Protein AF-A0A6D2G4F0-F1 (afdb_monomer_lite)

Organism: NCBI:txid59202

Radius of gyration: 20.1 Å; chains: 1; bounding box: 52×35×64 Å

pLDDT: mean 75.85, std 22.52, range [27.72, 96.62]

Structure (mmCIF, N/CA/C/O backbone):
data_AF-A0A6D2G4F0-F1
#
_entry.id   AF-A0A6D2G4F0-F1
#
loop_
_atom_site.group_PDB
_atom_site.id
_atom_site.type_symbol
_atom_site.label_atom_id
_atom_site.label_alt_id
_atom_site.label_comp_id
_atom_site.label_asym_id
_atom_site.label_entity_id
_atom_site.label_seq_id
_atom_site.pdbx_PDB_ins_code
_atom_site.Cartn_x
_atom_site.Cartn_y
_atom_site.Cartn_z
_atom_site.occupancy
_atom_site.B_iso_or_equiv
_atom_site.auth_seq_id
_atom_site.auth_comp_id
_atom_site.auth_asym_id
_atom_site.auth_atom_id
_atom_site.pdbx_PDB_model_num
ATOM 1 N N . MET A 1 1 ? -35.633 -7.332 43.930 1.00 34.56 1 MET A N 1
ATOM 2 C CA . MET A 1 1 ? -34.401 -6.744 44.503 1.00 34.56 1 MET A CA 1
ATOM 3 C C . MET A 1 1 ? -33.620 -7.872 45.172 1.00 34.56 1 MET A C 1
ATOM 5 O O . MET A 1 1 ? -34.256 -8.652 45.859 1.00 34.56 1 MET A O 1
ATOM 9 N N . ILE A 1 2 ? -32.294 -7.928 44.955 1.00 27.72 2 ILE A N 1
ATOM 10 C CA . ILE A 1 2 ? -31.296 -8.895 45.495 1.00 27.72 2 ILE A CA 1
ATOM 11 C C . ILE A 1 2 ? -31.357 -10.290 44.830 1.00 27.72 2 ILE A C 1
ATOM 13 O O . ILE A 1 2 ? -32.251 -11.075 45.101 1.00 27.72 2 ILE A O 1
ATOM 17 N N . ARG A 1 3 ? -30.611 -10.524 43.736 1.00 29.12 3 ARG A N 1
ATOM 18 C CA . ARG A 1 3 ? -29.171 -10.878 43.585 1.00 29.12 3 ARG A CA 1
ATOM 19 C C . ARG A 1 3 ? -28.847 -12.323 44.000 1.00 29.12 3 ARG A C 1
ATOM 21 O O . ARG A 1 3 ? -28.675 -12.608 45.178 1.00 29.12 3 ARG A O 1
ATOM 28 N N . TYR A 1 4 ? -28.688 -13.177 42.986 1.00 31.30 4 TYR A N 1
ATOM 29 C CA . TYR A 1 4 ? -28.077 -14.501 43.084 1.00 31.30 4 TYR A CA 1
ATOM 30 C C . TYR A 1 4 ? -26.571 -14.380 43.350 1.00 31.30 4 TYR A C 1
ATOM 32 O O . TYR A 1 4 ? -25.869 -13.604 42.696 1.00 31.30 4 TYR A O 1
ATOM 40 N N . ARG A 1 5 ? -26.114 -15.152 44.335 1.00 39.03 5 ARG A N 1
ATOM 41 C CA . ARG A 1 5 ? -24.718 -15.443 44.660 1.00 39.03 5 ARG A CA 1
ATOM 42 C C . ARG A 1 5 ? -24.374 -16.841 44.136 1.00 39.03 5 ARG A C 1
ATOM 44 O O . ARG A 1 5 ? -25.248 -17.699 44.089 1.00 39.03 5 ARG A O 1
ATOM 51 N N . ASP A 1 6 ? -23.086 -17.004 43.841 1.00 41.62 6 ASP A N 1
ATOM 52 C CA . ASP A 1 6 ? -22.333 -18.255 43.668 1.00 41.62 6 ASP A CA 1
ATOM 53 C C . ASP A 1 6 ? -22.567 -18.988 42.330 1.00 41.62 6 ASP A C 1
ATOM 55 O O . ASP A 1 6 ? -23.682 -19.296 41.946 1.00 41.62 6 ASP A O 1
ATOM 59 N N . GLY A 1 7 ? -21.572 -19.299 41.501 1.00 32.88 7 GLY A N 1
ATOM 60 C CA . GLY A 1 7 ? -20.131 -19.345 41.705 1.00 32.88 7 GLY A CA 1
ATOM 61 C C . GLY A 1 7 ? -19.597 -20.613 41.040 1.00 32.88 7 GLY A C 1
ATOM 62 O O . GLY A 1 7 ? -19.545 -21.654 41.679 1.00 32.88 7 GLY A O 1
ATOM 63 N N . ILE A 1 8 ? -19.179 -20.536 39.771 1.00 38.19 8 ILE A N 1
ATOM 64 C CA . ILE A 1 8 ? -18.278 -21.536 39.176 1.00 38.19 8 ILE A CA 1
ATOM 65 C C . ILE A 1 8 ? -17.060 -20.788 38.643 1.00 38.19 8 ILE A C 1
ATOM 67 O O . ILE A 1 8 ? -17.097 -20.094 37.629 1.00 38.19 8 ILE A O 1
ATOM 71 N N . SER A 1 9 ? -15.983 -20.895 39.417 1.00 31.20 9 SER A N 1
ATOM 72 C CA . SER A 1 9 ? -14.652 -20.397 39.106 1.00 31.20 9 SER A CA 1
ATOM 73 C C . SER A 1 9 ? -13.958 -21.416 38.204 1.00 31.20 9 SER A C 1
ATOM 75 O O . SER A 1 9 ? -13.527 -22.461 38.685 1.00 31.20 9 SER A O 1
ATOM 77 N N . LEU A 1 10 ? -13.821 -21.119 36.908 1.00 31.38 10 LEU A N 1
ATOM 78 C CA . LEU A 1 10 ? -12.821 -21.791 36.080 1.00 31.38 10 LEU A CA 1
ATOM 79 C C . LEU A 1 10 ? -11.510 -21.006 36.212 1.00 31.38 10 LEU A C 1
ATOM 81 O O . LEU A 1 10 ? -11.328 -19.947 35.612 1.00 31.38 10 LEU A O 1
ATOM 85 N N . ARG A 1 11 ? -10.607 -21.494 37.067 1.00 32.47 11 ARG A N 1
ATOM 86 C CA . ARG A 1 11 ? -9.237 -20.980 37.169 1.00 32.47 11 ARG A CA 1
ATOM 87 C C . ARG A 1 11 ? -8.409 -21.564 36.029 1.00 32.47 11 ARG A C 1
ATOM 89 O O . ARG A 1 11 ? -7.957 -22.699 36.128 1.00 32.47 11 ARG A O 1
ATOM 96 N N . ILE A 1 12 ? -8.138 -20.765 35.003 1.00 36.78 12 ILE A N 1
ATOM 97 C CA . ILE A 1 12 ? -6.961 -20.961 34.153 1.00 36.78 12 ILE A CA 1
ATOM 98 C C . ILE A 1 12 ? -5.959 -19.885 34.567 1.00 36.78 12 ILE A C 1
ATOM 100 O O . ILE A 1 12 ? -6.130 -18.705 34.273 1.00 36.78 12 ILE A O 1
ATOM 104 N N . ARG A 1 13 ? -4.945 -20.291 35.338 1.00 32.34 13 ARG A N 1
ATOM 105 C CA . ARG A 1 13 ? -3.737 -19.492 35.553 1.00 32.34 13 ARG A CA 1
ATOM 106 C C . ARG A 1 13 ? -2.770 -19.810 34.419 1.00 32.34 13 ARG A C 1
ATOM 108 O O . ARG A 1 13 ? -2.172 -20.878 34.432 1.00 32.34 13 ARG A O 1
ATOM 115 N N . LEU A 1 14 ? -2.590 -18.866 33.504 1.00 37.66 14 LEU A N 1
ATOM 116 C CA . LEU A 1 14 ? -1.370 -18.694 32.718 1.00 37.66 14 LEU A CA 1
ATOM 117 C C . LEU A 1 14 ? -1.036 -17.194 32.708 1.00 37.66 14 LEU A C 1
ATOM 119 O O . LEU A 1 14 ? -1.925 -16.359 32.861 1.00 37.66 14 LEU A O 1
ATOM 123 N N . GLY A 1 15 ? 0.262 -16.902 32.719 1.00 28.67 15 GLY A N 1
ATOM 124 C CA . GLY A 1 15 ? 0.870 -15.708 33.303 1.00 28.67 15 GLY A CA 1
ATOM 125 C C . GLY A 1 15 ? 0.752 -14.398 32.520 1.00 28.67 15 GLY A C 1
ATOM 126 O O . GLY A 1 15 ? 0.150 -14.329 31.457 1.00 28.67 15 GLY A O 1
ATOM 127 N N . CYS A 1 16 ? 1.346 -13.369 33.135 1.00 31.84 16 CYS A N 1
ATOM 128 C CA . CYS A 1 16 ? 1.479 -11.971 32.724 1.00 31.84 16 CYS A CA 1
ATOM 129 C C . CYS A 1 16 ? 1.328 -11.663 31.229 1.00 31.84 16 CYS A C 1
ATOM 131 O O . CYS A 1 16 ? 2.122 -12.101 30.403 1.00 31.84 16 CYS A O 1
ATOM 133 N N . GLY A 1 17 ? 0.394 -10.759 30.948 1.00 28.98 17 GLY A N 1
ATOM 134 C CA . GLY A 1 17 ? 0.264 -10.026 29.698 1.00 28.98 17 GLY A CA 1
ATOM 135 C C . GLY A 1 17 ? -1.106 -9.370 29.685 1.00 28.98 17 GLY A C 1
ATOM 136 O O . GLY A 1 17 ? -2.111 -10.052 29.499 1.00 28.98 17 GLY A O 1
ATOM 137 N N . GLU A 1 18 ? -1.177 -8.072 29.976 1.00 33.19 18 GLU A N 1
ATOM 138 C CA . GLU A 1 18 ? -2.426 -7.321 29.877 1.00 33.19 18 GLU A CA 1
ATOM 139 C C . GLU A 1 18 ? -2.958 -7.434 28.446 1.00 33.19 18 GLU A C 1
ATOM 141 O O . GLU A 1 18 ? -2.428 -6.830 27.515 1.00 33.19 18 GLU A O 1
ATOM 146 N N . ALA A 1 19 ? -4.009 -8.230 28.251 1.00 37.31 19 ALA A N 1
ATOM 147 C CA . ALA A 1 19 ? -4.753 -8.227 27.006 1.00 37.31 19 ALA A CA 1
ATOM 148 C C . ALA A 1 19 ? -5.396 -6.841 26.862 1.00 37.31 19 ALA A C 1
ATOM 150 O O . ALA A 1 19 ? -6.440 -6.569 27.466 1.00 37.31 19 ALA A O 1
ATOM 151 N N . LYS A 1 20 ? -4.763 -5.944 26.091 1.00 34.31 20 LYS A N 1
ATOM 152 C CA . LYS A 1 20 ? -5.376 -4.678 25.680 1.00 34.31 20 LYS A CA 1
ATOM 153 C C . LYS A 1 20 ? -6.654 -5.030 24.917 1.00 34.31 20 LYS A C 1
ATOM 155 O O . LYS A 1 20 ? -6.616 -5.454 23.766 1.00 34.31 20 LYS A O 1
ATOM 160 N N . ARG A 1 21 ? -7.806 -4.901 25.583 1.00 32.81 21 ARG A N 1
ATOM 161 C CA . ARG A 1 21 ? -9.111 -4.950 24.919 1.00 32.81 21 ARG A CA 1
ATOM 162 C C . ARG A 1 21 ? -9.136 -3.794 23.930 1.00 32.81 21 ARG A C 1
ATOM 164 O O . ARG A 1 21 ? -9.173 -2.640 24.352 1.00 32.81 21 ARG A O 1
ATOM 171 N N . TYR A 1 22 ? -9.124 -4.104 22.640 1.00 35.88 22 TYR A N 1
ATOM 172 C CA . TYR A 1 22 ? -9.441 -3.141 21.595 1.00 35.88 22 TYR A CA 1
ATOM 173 C C . TYR A 1 22 ? -10.853 -2.609 21.870 1.00 35.88 22 TYR A C 1
ATOM 175 O O . TYR A 1 22 ? -11.850 -3.310 21.694 1.00 35.88 22 TYR A O 1
ATOM 183 N N . ARG A 1 23 ? -10.940 -1.394 22.416 1.00 31.38 23 ARG A N 1
ATOM 184 C CA . ARG A 1 23 ? -12.207 -0.698 22.615 1.00 31.38 23 ARG A CA 1
ATOM 185 C C . ARG A 1 23 ? -12.549 -0.035 21.290 1.00 31.38 23 ARG A C 1
ATOM 187 O O . ARG A 1 23 ? -11.932 0.960 20.928 1.00 31.38 23 ARG A O 1
ATOM 194 N N . TYR A 1 24 ? -13.515 -0.607 20.581 1.00 41.94 24 TYR A N 1
ATOM 195 C CA . TYR A 1 24 ? -14.118 0.034 19.418 1.00 41.94 24 TYR A CA 1
ATOM 196 C C . TYR A 1 24 ? -14.653 1.426 19.808 1.00 41.94 24 TYR A C 1
ATOM 198 O O . TYR A 1 24 ? -15.260 1.556 20.882 1.00 41.94 24 TYR A O 1
ATOM 206 N N . PRO A 1 25 ? -14.455 2.466 18.978 1.00 42.38 25 PRO A N 1
ATOM 207 C CA . PRO A 1 25 ? -15.155 3.731 19.144 1.00 42.38 25 PRO A CA 1
ATOM 208 C C . PRO A 1 25 ? -16.669 3.493 19.094 1.00 42.38 25 PRO A C 1
ATOM 210 O O . PRO A 1 25 ? -17.180 2.856 18.176 1.00 42.38 25 PRO A O 1
ATOM 213 N N . LEU A 1 26 ? -17.380 3.999 20.100 1.00 38.62 26 LEU A N 1
ATOM 214 C CA . LEU A 1 26 ? -18.822 3.822 20.314 1.00 38.62 26 LEU A CA 1
ATOM 215 C C . LEU A 1 26 ? -19.700 4.688 19.388 1.00 38.62 26 LEU A C 1
ATOM 217 O O . LEU A 1 26 ? -20.819 5.012 19.771 1.00 38.62 26 LEU A O 1
ATOM 221 N N . ASP A 1 27 ? -19.231 5.065 18.194 1.00 42.91 27 ASP A N 1
ATOM 222 C CA . ASP A 1 27 ? -20.063 5.861 17.278 1.00 42.91 27 ASP A CA 1
ATOM 223 C C . ASP A 1 27 ? -19.728 5.666 15.777 1.00 42.91 27 ASP A C 1
ATOM 225 O O . ASP A 1 27 ? -19.055 6.496 15.160 1.00 42.91 27 ASP A O 1
ATOM 229 N N . PRO A 1 28 ? -20.162 4.547 15.164 1.00 45.44 28 PRO A N 1
ATOM 230 C CA . PRO A 1 28 ? -19.941 4.258 13.742 1.00 45.44 28 PRO A CA 1
ATOM 231 C C . PRO A 1 28 ? -20.916 4.975 12.786 1.00 45.44 28 PRO A C 1
ATOM 233 O O . PRO A 1 28 ? -20.738 4.888 11.575 1.00 45.44 28 PRO A O 1
ATOM 236 N N . ILE A 1 29 ? -21.946 5.671 13.288 1.00 46.41 29 ILE A N 1
ATOM 237 C CA . ILE A 1 29 ? -23.054 6.188 12.457 1.00 46.41 29 ILE A CA 1
ATOM 238 C C . ILE A 1 29 ? -22.767 7.579 11.865 1.00 46.41 29 ILE A C 1
ATOM 240 O O . ILE A 1 29 ? -23.242 7.882 10.774 1.00 46.41 29 ILE A O 1
ATOM 244 N N . ASN A 1 30 ? -21.958 8.413 12.527 1.00 39.91 30 ASN A N 1
ATOM 245 C CA . ASN A 1 30 ? -21.792 9.826 12.147 1.00 39.91 30 ASN A CA 1
ATOM 246 C C . ASN A 1 30 ? -20.496 10.154 11.375 1.00 39.91 30 ASN A C 1
ATOM 248 O O . ASN A 1 30 ? -20.245 11.319 11.089 1.00 39.91 30 ASN A O 1
ATOM 252 N N . ASN A 1 31 ? -19.676 9.153 11.026 1.00 45.25 31 ASN A N 1
ATOM 253 C CA . ASN A 1 31 ? -18.410 9.327 10.289 1.00 45.25 31 ASN A CA 1
ATOM 254 C C . ASN A 1 31 ? -18.360 8.478 9.007 1.00 45.25 31 ASN A C 1
ATOM 256 O O . ASN A 1 31 ? -17.319 7.914 8.662 1.00 45.25 31 ASN A O 1
ATOM 260 N N . ILE A 1 32 ? -19.498 8.346 8.325 1.00 45.09 32 ILE A N 1
ATOM 261 C CA . ILE A 1 32 ? -19.537 7.794 6.971 1.00 45.09 32 ILE A CA 1
ATOM 262 C C . ILE A 1 32 ? -19.011 8.895 6.050 1.00 45.09 32 ILE A C 1
ATOM 264 O O . ILE A 1 32 ? -19.684 9.904 5.854 1.00 45.09 32 ILE A O 1
ATOM 268 N N . ASP A 1 33 ? -17.788 8.727 5.548 1.00 42.59 33 ASP A N 1
ATOM 269 C CA . ASP A 1 33 ? -17.244 9.574 4.490 1.00 42.59 33 ASP A CA 1
ATOM 270 C C . ASP A 1 33 ? -18.154 9.445 3.254 1.00 42.59 33 ASP A C 1
ATOM 272 O O . ASP A 1 33 ? -18.273 8.341 2.712 1.00 42.59 33 ASP A O 1
ATOM 276 N N . PRO A 1 34 ? -18.837 10.520 2.818 1.00 43.72 34 PRO A N 1
ATOM 277 C CA . PRO A 1 34 ? -19.760 10.453 1.693 1.00 43.72 34 PRO A CA 1
ATOM 278 C C . PRO A 1 34 ? -19.066 10.187 0.345 1.00 43.72 34 PRO A C 1
ATOM 280 O O . PRO A 1 34 ? -19.773 9.984 -0.640 1.00 43.72 34 PRO A O 1
ATOM 283 N N . MET A 1 35 ? -17.725 10.176 0.277 1.00 53.44 35 MET A N 1
ATOM 284 C CA . MET A 1 35 ? -16.958 9.899 -0.946 1.00 53.44 35 MET A CA 1
ATOM 285 C C . MET A 1 35 ? -16.170 8.578 -0.920 1.00 53.44 35 MET A C 1
ATOM 287 O O . MET A 1 35 ? -15.574 8.237 -1.937 1.00 53.44 35 MET A O 1
ATOM 291 N N . GLY A 1 36 ? -16.215 7.818 0.182 1.00 63.47 36 GLY A N 1
ATOM 292 C CA . GLY A 1 36 ? -15.369 6.635 0.371 1.00 63.47 36 GLY A CA 1
ATOM 293 C C . GLY A 1 36 ? -13.907 6.998 0.660 1.00 63.47 36 GLY A C 1
ATOM 294 O O . GLY A 1 36 ? -13.429 8.072 0.309 1.00 63.47 36 GLY A O 1
ATOM 295 N N . LEU A 1 37 ? -13.197 6.104 1.346 1.00 86.75 37 LEU A N 1
ATOM 296 C CA . LEU A 1 37 ? -11.747 6.196 1.523 1.00 86.75 37 LEU A CA 1
ATOM 297 C C . LEU A 1 37 ? -11.047 5.515 0.346 1.00 86.75 37 LEU A C 1
ATOM 299 O O . LEU A 1 37 ? -11.677 4.807 -0.448 1.00 86.75 37 LEU A O 1
ATOM 303 N N . LYS A 1 38 ? -9.730 5.706 0.240 1.00 90.88 38 LYS A N 1
ATOM 304 C CA . LYS A 1 38 ? -8.916 5.051 -0.781 1.00 90.88 38 LYS A CA 1
ATOM 305 C C . LYS A 1 38 ? -7.858 4.115 -0.208 1.00 90.88 38 LYS A C 1
ATOM 307 O O . LYS A 1 38 ? -6.932 4.504 0.503 1.00 90.88 38 LYS A O 1
ATOM 312 N N . THR A 1 39 ? -7.895 2.882 -0.691 1.00 93.75 39 THR A N 1
ATOM 313 C CA . THR A 1 39 ? -6.811 1.915 -0.529 1.00 93.75 39 THR A CA 1
ATOM 314 C C . THR A 1 39 ? -6.158 1.684 -1.885 1.00 93.75 39 THR A C 1
ATOM 316 O O . THR A 1 39 ? -6.833 1.385 -2.874 1.00 93.75 39 THR A O 1
ATOM 319 N N . CYS A 1 40 ? -4.834 1.819 -1.946 1.00 95.12 40 CYS A N 1
ATOM 320 C CA . CYS A 1 40 ? -4.084 1.720 -3.193 1.00 95.12 40 CYS A CA 1
ATOM 321 C C . CYS A 1 40 ? -2.970 0.687 -3.105 1.00 95.12 40 CYS A C 1
ATOM 323 O O . CYS A 1 40 ? -2.289 0.572 -2.092 1.00 95.12 40 CYS A O 1
ATOM 325 N N . ILE A 1 41 ? -2.722 -0.010 -4.206 1.00 95.12 41 ILE A N 1
ATOM 326 C CA . ILE A 1 41 ? -1.543 -0.854 -4.366 1.00 95.12 41 ILE A CA 1
ATOM 327 C C . ILE A 1 41 ? -0.549 -0.115 -5.235 1.00 95.12 41 ILE A C 1
ATOM 329 O O . ILE A 1 41 ? -0.882 0.383 -6.315 1.00 95.12 41 ILE A O 1
ATOM 333 N N . LEU A 1 42 ? 0.675 -0.062 -4.737 1.00 94.69 42 LEU A N 1
ATOM 334 C CA . LEU A 1 42 ? 1.815 0.534 -5.395 1.00 94.69 42 LEU A CA 1
ATOM 335 C C . LEU A 1 42 ? 2.710 -0.606 -5.849 1.00 94.69 42 LEU A C 1
ATOM 337 O O . LEU A 1 42 ? 3.019 -1.494 -5.059 1.00 94.69 42 LEU A O 1
ATOM 341 N N . VAL A 1 43 ? 3.119 -0.594 -7.110 1.00 93.00 43 VAL A N 1
ATOM 342 C CA . VAL A 1 43 ? 4.097 -1.556 -7.621 1.00 93.00 43 VAL A CA 1
ATOM 343 C C . VAL A 1 43 ? 5.209 -0.828 -8.342 1.00 93.00 43 VAL A C 1
ATOM 345 O O . VAL A 1 43 ? 4.957 0.025 -9.197 1.00 93.00 43 VAL A O 1
ATOM 348 N N . THR A 1 44 ? 6.445 -1.170 -8.007 1.00 90.19 44 THR A N 1
ATOM 349 C CA . THR A 1 44 ? 7.607 -0.682 -8.745 1.00 90.19 44 THR A CA 1
ATOM 350 C C . THR A 1 44 ? 7.739 -1.463 -10.043 1.00 90.19 44 THR A C 1
ATOM 352 O O . THR A 1 44 ? 7.376 -2.636 -10.137 1.00 90.19 44 THR A O 1
ATOM 355 N N . LYS A 1 45 ? 8.250 -0.788 -11.064 1.00 87.50 45 LYS A N 1
ATOM 356 C CA . LYS A 1 45 ? 8.720 -1.366 -12.313 1.00 87.50 45 LYS A CA 1
ATOM 357 C C . LYS A 1 45 ? 10.201 -1.072 -12.420 1.00 87.50 45 LYS A C 1
ATOM 359 O O . LYS A 1 45 ? 10.578 0.061 -12.738 1.00 87.50 45 LYS A O 1
ATOM 364 N N . GLY A 1 46 ? 10.993 -2.098 -12.147 1.00 71.56 46 GLY A N 1
ATOM 365 C CA . GLY A 1 46 ? 12.441 -2.049 -12.174 1.00 71.56 46 GLY A CA 1
ATOM 366 C C . GLY A 1 46 ? 13.028 -1.729 -13.544 1.00 71.56 46 GLY A C 1
ATOM 367 O O . GLY A 1 46 ? 12.551 -2.211 -14.578 1.00 71.56 46 GLY A O 1
ATOM 368 N N . SER A 1 47 ? 14.142 -0.993 -13.527 1.00 52.00 47 SER A N 1
ATOM 369 C CA . SER A 1 47 ? 15.191 -1.115 -14.551 1.00 52.00 47 SER A CA 1
ATOM 370 C C . SER A 1 47 ? 16.144 -2.292 -14.261 1.00 52.00 47 SER A C 1
ATOM 372 O O . SER A 1 47 ? 16.803 -2.787 -15.172 1.00 52.00 47 SER A O 1
ATOM 374 N N . MET A 1 48 ? 16.177 -2.747 -12.996 1.00 48.31 48 MET A N 1
ATOM 375 C CA . MET A 1 48 ? 17.095 -3.754 -12.440 1.00 48.31 48 MET A CA 1
ATOM 376 C C . MET A 1 48 ? 16.492 -5.157 -12.271 1.00 48.31 48 MET A C 1
ATOM 378 O O . MET A 1 48 ? 17.226 -6.104 -11.983 1.00 48.31 48 MET A O 1
ATOM 382 N N . SER A 1 49 ? 15.181 -5.330 -12.472 1.00 52.88 49 SER A N 1
ATOM 383 C CA . SER A 1 49 ? 14.658 -6.663 -12.773 1.00 52.88 49 SER A CA 1
ATOM 384 C C . SER A 1 49 ? 15.354 -7.145 -14.048 1.00 52.88 49 SER A C 1
ATOM 386 O O . SER A 1 49 ? 15.573 -6.346 -14.957 1.00 52.88 49 SER A O 1
ATOM 388 N N . LEU A 1 50 ? 15.698 -8.433 -14.149 1.00 52.56 50 LEU A N 1
ATOM 389 C CA . LEU A 1 50 ? 16.380 -9.015 -15.323 1.00 52.56 50 LEU A CA 1
ATOM 390 C C . LEU A 1 50 ? 15.651 -8.750 -16.663 1.00 52.56 50 LEU A C 1
ATOM 392 O O . LEU A 1 50 ? 16.169 -9.087 -17.725 1.00 52.56 50 LEU A O 1
ATOM 396 N N . LEU A 1 51 ? 14.450 -8.166 -16.612 1.00 59.28 51 LEU A N 1
ATOM 397 C CA . LEU A 1 51 ? 13.620 -7.749 -17.726 1.00 59.28 51 LEU A CA 1
ATOM 398 C C . LEU A 1 51 ? 13.099 -6.312 -17.484 1.00 59.28 51 LEU A C 1
ATOM 400 O O . LEU A 1 51 ? 12.307 -6.103 -16.559 1.00 59.28 51 LEU A O 1
ATOM 404 N N . PRO A 1 52 ? 13.483 -5.325 -18.318 1.00 64.06 52 PRO A N 1
ATOM 405 C CA . PRO A 1 52 ? 12.935 -3.972 -18.258 1.00 64.06 52 PRO A CA 1
ATOM 406 C C . PRO A 1 52 ? 11.400 -3.968 -18.289 1.00 64.06 52 PRO A C 1
ATOM 408 O O . PRO A 1 52 ? 10.785 -4.623 -19.132 1.00 64.06 52 PRO A O 1
ATOM 411 N N . GLY A 1 53 ? 10.775 -3.215 -17.379 1.00 67.69 53 GLY A N 1
ATOM 412 C CA . GLY A 1 53 ? 9.313 -3.089 -17.297 1.00 67.69 53 GLY A CA 1
ATOM 413 C C . GLY A 1 53 ? 8.610 -4.185 -16.487 1.00 67.69 53 GLY A C 1
ATOM 414 O O . GLY A 1 53 ? 7.380 -4.166 -16.380 1.00 67.69 53 GLY A O 1
ATOM 415 N N . PHE A 1 54 ? 9.360 -5.115 -15.890 1.00 79.94 54 PHE A N 1
ATOM 416 C CA . PHE A 1 54 ? 8.815 -6.099 -14.961 1.00 79.94 54 PHE A CA 1
ATOM 417 C C . PHE A 1 54 ? 8.476 -5.459 -13.610 1.00 79.94 54 PHE A C 1
ATOM 419 O O . PHE A 1 54 ? 9.220 -4.620 -13.104 1.00 79.94 54 PHE A O 1
ATOM 426 N N . ARG A 1 55 ? 7.344 -5.863 -13.023 1.00 83.06 55 ARG A N 1
ATOM 427 C CA . ARG A 1 55 ? 6.927 -5.405 -11.692 1.00 83.06 55 ARG A CA 1
ATOM 428 C C . ARG A 1 55 ? 7.553 -6.285 -10.622 1.00 83.06 55 ARG A C 1
ATOM 430 O O . ARG A 1 55 ? 7.229 -7.471 -10.556 1.00 83.06 55 ARG A O 1
ATOM 437 N N . ASP A 1 56 ? 8.430 -5.712 -9.813 1.00 85.50 56 ASP A N 1
ATOM 438 C CA . ASP A 1 56 ? 9.339 -6.435 -8.919 1.00 85.50 56 ASP A CA 1
ATOM 439 C C . ASP A 1 56 ? 9.096 -6.185 -7.427 1.00 85.50 56 ASP A C 1
ATOM 441 O O . ASP A 1 56 ? 9.498 -7.015 -6.614 1.00 85.50 56 ASP A O 1
ATOM 445 N N . HIS A 1 57 ? 8.357 -5.136 -7.066 1.00 92.06 57 HIS A N 1
ATOM 446 C CA . HIS A 1 57 ? 7.960 -4.873 -5.685 1.00 92.06 57 HIS A CA 1
ATOM 447 C C . HIS A 1 57 ? 6.493 -4.465 -5.567 1.00 92.06 57 HIS A C 1
ATOM 449 O O . HIS A 1 57 ? 5.896 -3.980 -6.532 1.00 92.06 57 HIS A O 1
ATOM 455 N N . ALA A 1 58 ? 5.909 -4.676 -4.386 1.00 93.44 58 ALA A N 1
ATOM 456 C CA . ALA A 1 58 ? 4.538 -4.294 -4.074 1.00 93.44 58 ALA A CA 1
ATOM 457 C C . ALA A 1 58 ? 4.418 -3.727 -2.657 1.00 93.44 58 ALA A C 1
ATOM 459 O O . ALA A 1 58 ? 4.924 -4.314 -1.701 1.00 93.44 58 ALA A O 1
ATOM 460 N N . SER A 1 59 ? 3.655 -2.646 -2.535 1.00 95.38 59 SER A N 1
ATOM 461 C CA . SER A 1 59 ? 3.332 -1.978 -1.274 1.00 95.38 59 SER A CA 1
ATOM 462 C C . SER A 1 59 ? 1.846 -1.629 -1.237 1.00 95.38 59 SER A C 1
ATOM 464 O O . SER A 1 59 ? 1.175 -1.557 -2.272 1.00 95.38 59 SER A O 1
ATOM 466 N N . LEU A 1 60 ? 1.328 -1.404 -0.035 1.00 96.62 60 LEU A N 1
ATOM 467 C CA . LEU A 1 60 ? -0.071 -1.089 0.217 1.00 96.62 60 LEU A CA 1
ATOM 468 C C . LEU A 1 60 ? -0.184 0.283 0.871 1.00 96.62 60 LEU A C 1
ATOM 470 O O . LEU A 1 60 ? 0.391 0.513 1.926 1.00 96.62 60 LEU A O 1
ATOM 474 N N . PHE A 1 61 ? -0.963 1.172 0.275 1.00 96.44 61 PHE A N 1
ATOM 475 C CA . PHE A 1 61 ? -1.402 2.407 0.904 1.00 96.44 61 PHE A CA 1
ATOM 476 C C . PHE A 1 61 ? -2.810 2.238 1.454 1.00 96.44 61 PHE A C 1
ATOM 478 O O . PHE A 1 61 ? -3.702 1.776 0.741 1.00 96.44 61 PHE A O 1
ATOM 485 N N . ILE A 1 62 ? -2.998 2.662 2.697 1.00 95.12 62 ILE A N 1
ATOM 486 C CA . ILE A 1 62 ? -4.290 2.726 3.375 1.00 95.12 62 ILE A CA 1
ATOM 487 C C . ILE A 1 62 ? -4.471 4.181 3.803 1.00 95.12 62 ILE A C 1
ATOM 489 O O . ILE A 1 62 ? -3.597 4.727 4.481 1.00 95.12 62 ILE A O 1
ATOM 493 N N . GLU A 1 63 ? -5.566 4.823 3.399 1.00 92.81 63 GLU A N 1
ATOM 494 C CA . GLU A 1 63 ? -5.806 6.237 3.709 1.00 92.81 63 GLU A CA 1
ATOM 495 C C . GLU A 1 63 ? -6.030 6.479 5.203 1.00 92.81 63 GLU A C 1
ATOM 497 O O . GLU A 1 63 ? -5.627 7.516 5.730 1.00 92.81 63 GLU A O 1
ATOM 502 N N . ARG A 1 64 ? -6.631 5.505 5.888 1.00 90.88 64 ARG A N 1
ATOM 503 C CA . ARG A 1 64 ? -7.046 5.603 7.281 1.00 90.88 64 ARG A CA 1
ATOM 504 C C . ARG A 1 64 ? -6.623 4.382 8.100 1.00 90.88 64 ARG A C 1
ATOM 506 O O . ARG A 1 64 ? -7.414 3.487 8.398 1.00 90.88 64 ARG A O 1
ATOM 513 N N . ALA A 1 65 ? -5.379 4.392 8.559 1.00 86.94 65 ALA A N 1
ATOM 514 C CA . ALA A 1 65 ? -4.898 3.540 9.638 1.00 86.94 65 ALA A CA 1
ATOM 515 C C . ALA A 1 65 ? -5.211 4.149 11.010 1.00 86.94 65 ALA A C 1
ATOM 517 O O . ALA A 1 65 ? -5.147 5.362 11.201 1.00 86.94 65 ALA A O 1
ATOM 518 N N . TYR A 1 66 ? -5.549 3.298 11.979 1.00 82.50 66 TYR A N 1
ATOM 519 C CA . TYR A 1 66 ? -5.735 3.707 13.371 1.00 82.50 66 TYR A CA 1
ATOM 520 C C . TYR A 1 66 ? -4.387 3.704 14.092 1.00 82.50 66 TYR A C 1
ATOM 522 O O . TYR A 1 66 ? -3.795 2.641 14.279 1.00 82.50 66 TYR A O 1
ATOM 530 N N . ILE A 1 67 ? -3.926 4.866 14.539 1.00 79.12 67 ILE A N 1
ATOM 531 C CA . ILE A 1 67 ? -2.695 4.980 15.325 1.00 79.12 67 ILE A CA 1
ATOM 532 C C . ILE A 1 67 ? -3.015 5.118 16.819 1.00 79.12 67 ILE A C 1
ATOM 534 O O . ILE A 1 67 ? -4.159 5.352 17.226 1.00 79.12 67 ILE A O 1
ATOM 538 N N . GLU A 1 68 ? -2.006 4.924 17.670 1.00 71.12 68 GLU A N 1
ATOM 539 C CA . GLU A 1 68 ? -2.174 5.111 19.112 1.00 71.12 68 GLU A CA 1
ATOM 540 C C . GLU A 1 68 ? -2.694 6.533 19.422 1.00 71.12 68 GLU A C 1
ATOM 542 O O . GLU A 1 68 ? -2.427 7.482 18.692 1.00 71.12 68 GLU A O 1
ATOM 547 N N . ASN A 1 69 ? -3.465 6.680 20.507 1.00 72.62 69 ASN A N 1
ATOM 548 C CA . ASN A 1 69 ? -4.137 7.923 20.941 1.00 72.62 69 ASN A CA 1
ATOM 549 C C . ASN A 1 69 ? -5.432 8.314 20.205 1.00 72.62 69 ASN A C 1
ATOM 551 O O . ASN A 1 69 ? -5.928 9.425 20.385 1.00 72.62 69 ASN A O 1
ATOM 555 N N . GLY A 1 70 ? -6.041 7.399 19.447 1.00 70.81 70 GLY A N 1
ATOM 556 C CA . GLY A 1 70 ? -7.365 7.634 18.855 1.00 70.81 70 GLY A CA 1
ATOM 557 C C . GLY A 1 70 ? -7.342 8.506 17.599 1.00 70.81 70 GLY A C 1
ATOM 558 O O . GLY A 1 70 ? -8.390 9.000 17.182 1.00 70.81 70 GLY A O 1
ATOM 559 N N . GLN A 1 71 ? -6.161 8.701 17.013 1.00 81.19 71 GLN A N 1
ATOM 560 C CA . GLN A 1 71 ? -5.969 9.433 15.767 1.00 81.19 71 GLN A CA 1
ATOM 561 C C . GLN A 1 71 ? -5.962 8.473 14.571 1.00 81.19 71 GLN A C 1
ATOM 563 O O . GLN A 1 71 ? -5.755 7.266 14.715 1.00 81.19 71 GLN A O 1
ATOM 568 N N . TYR A 1 72 ? -6.214 9.027 13.387 1.00 86.62 72 TYR A N 1
ATOM 569 C CA . TYR A 1 72 ? -6.158 8.294 12.130 1.00 86.62 72 TYR A CA 1
ATOM 570 C C . TYR A 1 72 ? -5.198 8.968 11.172 1.00 86.62 72 TYR A C 1
ATOM 572 O O . TYR A 1 72 ? -5.196 10.194 11.071 1.00 86.62 72 TYR A O 1
ATOM 580 N N . GLU A 1 73 ? -4.440 8.159 10.444 1.00 89.69 73 GLU A N 1
ATOM 581 C CA . GLU A 1 73 ? -3.459 8.638 9.480 1.00 89.69 73 GLU A CA 1
ATOM 582 C C . GLU A 1 73 ? -3.335 7.707 8.288 1.00 89.69 73 GLU A C 1
ATOM 584 O O . GLU A 1 73 ? -3.645 6.521 8.379 1.00 89.69 73 GLU A O 1
ATOM 589 N N . SER A 1 74 ? -2.815 8.230 7.184 1.00 92.25 74 SER A N 1
ATOM 590 C CA . SER A 1 74 ? -2.421 7.393 6.063 1.00 92.25 74 SER A CA 1
ATOM 591 C C . SER A 1 74 ? -1.157 6.609 6.386 1.00 92.25 74 SER A C 1
ATOM 593 O O . SER A 1 74 ? -0.210 7.157 6.957 1.00 92.25 74 SER A O 1
ATOM 595 N N . VAL A 1 75 ? -1.107 5.362 5.931 1.00 94.25 75 VAL A N 1
ATOM 596 C CA . VAL A 1 75 ? 0.074 4.505 6.040 1.00 94.25 75 VAL A CA 1
ATOM 597 C C . VAL A 1 75 ? 0.428 3.929 4.678 1.00 94.25 75 VAL A C 1
ATOM 599 O O . VAL A 1 75 ? -0.451 3.529 3.911 1.00 94.25 75 VAL A O 1
ATOM 602 N N . ILE A 1 76 ? 1.724 3.858 4.381 1.00 95.25 76 ILE A N 1
ATOM 603 C CA . ILE A 1 76 ? 2.243 2.951 3.356 1.00 95.25 76 ILE A CA 1
ATOM 604 C C . ILE A 1 76 ? 2.885 1.778 4.084 1.00 95.25 76 ILE A C 1
ATOM 606 O O . ILE A 1 76 ? 3.869 1.946 4.798 1.00 95.25 76 ILE A O 1
ATOM 610 N N . TYR A 1 77 ? 2.325 0.593 3.894 1.00 94.94 77 TYR A N 1
ATOM 611 C CA . TYR A 1 77 ? 2.947 -0.660 4.275 1.00 94.94 77 TYR A CA 1
ATOM 612 C C . TYR A 1 77 ? 3.789 -1.174 3.107 1.00 94.94 77 TYR A C 1
ATOM 614 O O . TYR A 1 77 ? 3.267 -1.486 2.034 1.00 94.94 77 TYR A O 1
ATOM 622 N N . ASP A 1 78 ? 5.097 -1.231 3.315 1.00 92.38 78 ASP A N 1
ATOM 623 C CA . ASP A 1 78 ? 6.126 -1.512 2.322 1.00 92.38 78 ASP A CA 1
ATOM 624 C C . ASP A 1 78 ? 6.891 -2.806 2.670 1.00 92.38 78 ASP A C 1
ATOM 626 O O . ASP A 1 78 ? 8.078 -2.757 2.994 1.00 92.38 78 ASP A O 1
ATOM 630 N N . PRO A 1 79 ? 6.228 -3.982 2.645 1.00 90.38 79 PRO A N 1
ATOM 631 C CA . PRO A 1 79 ? 6.794 -5.223 3.163 1.00 90.38 79 PRO A CA 1
ATOM 632 C C . PRO A 1 79 ? 8.050 -5.631 2.403 1.00 90.38 79 PRO A C 1
ATOM 634 O O . PRO A 1 79 ? 7.984 -5.936 1.216 1.00 90.38 79 PRO A O 1
ATOM 637 N N . SER A 1 80 ? 9.186 -5.723 3.094 1.00 83.94 80 SER A N 1
ATOM 638 C CA . SER A 1 80 ? 10.509 -5.940 2.481 1.00 83.94 80 SER A CA 1
ATOM 639 C C . SER A 1 80 ? 11.012 -4.840 1.541 1.00 83.94 80 SER A C 1
ATOM 641 O O . SER A 1 80 ? 12.012 -5.054 0.851 1.00 83.94 80 SER A O 1
ATOM 643 N N . GLY A 1 81 ? 10.354 -3.684 1.502 1.00 81.94 81 GLY A N 1
ATOM 644 C CA . GLY A 1 81 ? 10.705 -2.599 0.598 1.00 81.94 81 GLY A CA 1
ATOM 645 C C . GLY A 1 81 ? 11.914 -1.799 1.060 1.00 81.94 81 GLY A C 1
ATOM 646 O O . GLY A 1 81 ? 12.187 -1.636 2.252 1.00 81.94 81 GLY A O 1
ATOM 647 N N . SER A 1 82 ? 12.681 -1.306 0.091 1.00 86.31 82 SER A N 1
ATOM 648 C CA . SER A 1 82 ? 13.870 -0.503 0.368 1.00 86.31 82 SER A CA 1
ATOM 649 C C . SER A 1 82 ? 13.513 0.892 0.874 1.00 86.31 82 SER A C 1
ATOM 651 O O . SER A 1 82 ? 14.324 1.485 1.581 1.00 86.31 82 SER A O 1
ATOM 653 N N . TYR A 1 83 ? 12.310 1.404 0.586 1.00 89.44 83 TYR A N 1
ATOM 654 C CA . TYR A 1 83 ? 11.934 2.749 1.007 1.00 89.44 83 TYR A CA 1
ATOM 655 C C . TYR A 1 83 ? 11.710 2.840 2.517 1.00 89.44 83 TYR A C 1
ATOM 657 O O . TYR A 1 83 ? 12.392 3.637 3.166 1.00 89.44 83 TYR A O 1
ATOM 665 N N . ALA A 1 84 ? 10.851 1.990 3.095 1.00 86.94 84 ALA A N 1
ATOM 666 C CA . ALA A 1 84 ? 10.642 1.967 4.549 1.0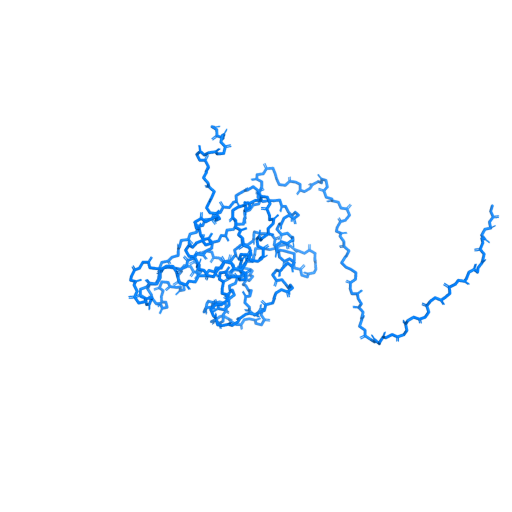0 86.94 84 ALA A CA 1
ATOM 667 C C . ALA A 1 84 ? 11.950 1.750 5.321 1.00 86.94 84 ALA A C 1
ATOM 669 O O . ALA A 1 84 ? 12.270 2.502 6.242 1.00 86.94 84 ALA A O 1
ATOM 670 N N . ARG A 1 85 ? 12.783 0.816 4.853 1.00 86.44 85 ARG A N 1
ATOM 671 C CA . ARG A 1 85 ? 14.093 0.524 5.454 1.00 86.44 85 ARG A CA 1
ATOM 672 C C . ARG A 1 85 ? 15.120 1.642 5.296 1.00 86.44 85 ARG A C 1
ATOM 674 O O . ARG A 1 85 ? 16.028 1.738 6.111 1.00 86.44 85 ARG A O 1
ATOM 681 N N . SER A 1 86 ? 15.013 2.471 4.258 1.00 85.62 86 SER A N 1
ATOM 682 C CA . SER A 1 86 ? 15.943 3.590 4.045 1.00 85.62 86 SER A CA 1
ATOM 683 C C . SER A 1 86 ? 15.701 4.764 4.990 1.00 85.62 86 SER A C 1
ATOM 685 O O . SER A 1 86 ? 16.614 5.555 5.218 1.00 85.62 86 SER A O 1
ATOM 687 N N . ILE A 1 87 ? 14.480 4.887 5.519 1.00 82.38 87 ILE A N 1
ATOM 688 C CA . ILE A 1 87 ? 14.091 5.982 6.414 1.00 82.38 87 ILE A CA 1
ATOM 689 C C . ILE A 1 87 ? 14.107 5.538 7.885 1.00 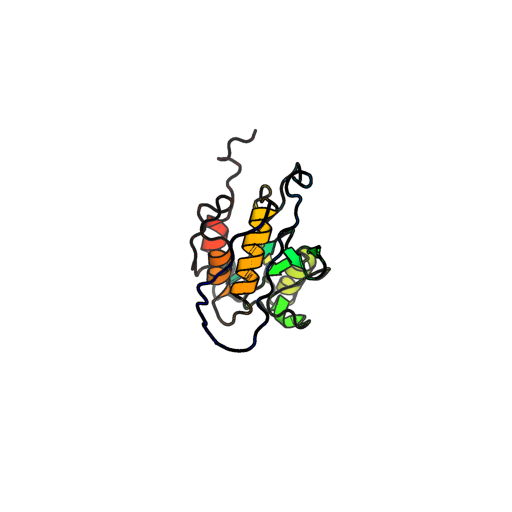82.38 87 ILE A C 1
ATOM 691 O O . ILE A 1 87 ? 14.116 6.405 8.750 1.00 82.38 87 ILE A O 1
ATOM 695 N N . ASP A 1 88 ? 14.126 4.222 8.147 1.00 67.06 88 ASP A N 1
ATOM 696 C CA . ASP A 1 88 ? 14.132 3.535 9.453 1.00 67.06 88 ASP A CA 1
ATOM 697 C C . ASP A 1 88 ? 13.871 4.434 10.674 1.00 67.06 88 ASP A C 1
ATOM 699 O O . ASP A 1 88 ? 14.768 4.842 11.414 1.00 67.06 88 ASP A O 1
ATOM 703 N N . ILE A 1 89 ? 12.589 4.739 10.872 1.00 64.50 89 ILE A N 1
ATOM 704 C CA . ILE A 1 89 ? 12.074 5.503 12.015 1.00 64.50 89 ILE A CA 1
ATOM 705 C C . ILE A 1 89 ? 11.593 4.591 13.155 1.00 64.50 89 ILE A C 1
ATOM 707 O O . ILE A 1 89 ? 10.848 5.043 14.022 1.00 64.50 89 ILE A O 1
ATOM 711 N N . GLY A 1 90 ? 11.966 3.304 13.154 1.00 67.62 90 GLY A N 1
ATOM 712 C CA . GLY A 1 90 ? 11.533 2.337 14.171 1.00 67.62 90 GLY A CA 1
ATOM 713 C C . GLY A 1 90 ? 10.102 1.803 14.005 1.00 67.62 90 GLY A C 1
ATOM 714 O O . GLY A 1 90 ? 9.595 1.147 14.909 1.00 67.62 90 GLY A O 1
ATOM 715 N N . ASN A 1 91 ? 9.464 2.051 12.855 1.00 73.25 91 ASN A N 1
ATOM 716 C CA . ASN A 1 91 ? 8.124 1.545 12.511 1.00 73.25 91 ASN A CA 1
ATOM 717 C C . ASN A 1 91 ? 8.162 0.321 11.575 1.00 73.25 91 ASN A C 1
ATOM 719 O O . ASN A 1 91 ? 7.125 -0.097 11.053 1.00 73.25 91 ASN A O 1
ATOM 723 N N . GLY A 1 92 ? 9.356 -0.235 11.353 1.00 84.31 92 GLY A N 1
ATOM 724 C CA . GLY A 1 92 ? 9.552 -1.409 10.515 1.00 84.31 92 GLY A CA 1
ATOM 725 C C . GLY A 1 92 ? 9.212 -1.142 9.049 1.00 84.31 92 GLY A C 1
ATOM 726 O O . GLY A 1 92 ? 9.679 -0.164 8.467 1.00 84.31 92 GLY A O 1
ATOM 727 N N . ASP A 1 93 ? 8.366 -1.984 8.460 1.00 89.19 93 ASP A N 1
ATOM 728 C CA . ASP A 1 93 ? 7.913 -1.852 7.069 1.00 89.19 93 ASP A CA 1
ATOM 729 C C . ASP A 1 93 ? 6.766 -0.826 6.900 1.00 89.19 93 ASP A C 1
ATOM 731 O O . ASP A 1 93 ? 6.130 -0.761 5.848 1.00 89.19 93 ASP A O 1
ATOM 735 N N . GLN A 1 94 ? 6.456 -0.024 7.924 1.00 91.25 94 GLN A N 1
ATOM 736 C CA . GLN A 1 94 ? 5.364 0.953 7.900 1.00 91.25 94 GLN A CA 1
ATOM 737 C C . GLN A 1 94 ? 5.878 2.394 7.832 1.00 91.25 94 GLN A C 1
ATOM 739 O O . GLN A 1 94 ? 6.731 2.828 8.607 1.00 91.25 94 GLN A O 1
ATOM 744 N N . LEU A 1 95 ? 5.291 3.167 6.924 1.00 90.81 95 LEU A N 1
ATOM 745 C CA . LEU A 1 95 ? 5.565 4.582 6.713 1.00 90.81 95 LEU A CA 1
ATOM 746 C C . LEU A 1 95 ? 4.328 5.393 7.092 1.00 90.81 95 LEU A C 1
ATOM 748 O O . LEU A 1 95 ? 3.267 5.188 6.507 1.00 90.81 95 LEU A O 1
ATOM 752 N N . PHE A 1 96 ? 4.486 6.330 8.025 1.00 90.19 96 PHE A N 1
ATOM 753 C CA . PHE A 1 96 ? 3.422 7.209 8.525 1.00 90.19 96 PHE A CA 1
ATOM 754 C C . PHE A 1 96 ? 3.690 8.679 8.190 1.00 90.19 96 PHE A C 1
ATOM 756 O O . PHE A 1 96 ? 4.753 9.034 7.663 1.00 90.19 96 PHE A O 1
ATOM 763 N N . HIS A 1 97 ? 2.728 9.538 8.535 1.00 85.31 97 HIS A N 1
ATOM 764 C CA . HIS A 1 97 ? 2.821 10.989 8.400 1.00 85.31 97 HIS A CA 1
ATOM 765 C C . HIS A 1 97 ? 3.276 11.420 6.990 1.00 85.31 97 HIS A C 1
ATOM 767 O O . HIS A 1 97 ? 2.807 10.926 5.966 1.00 85.31 97 HIS A O 1
ATOM 773 N N . GLU A 1 98 ? 4.244 12.332 6.930 1.00 86.56 98 GLU A N 1
ATOM 774 C CA . GLU A 1 98 ? 4.821 12.864 5.706 1.00 86.56 98 GLU A CA 1
ATOM 775 C C . GLU A 1 98 ? 5.578 11.834 4.854 1.00 86.56 98 GLU A C 1
ATOM 777 O O . GLU A 1 98 ? 5.918 12.144 3.711 1.00 86.56 98 GLU A O 1
ATOM 782 N N . ASN A 1 99 ? 5.887 10.650 5.392 1.00 88.12 99 ASN A N 1
ATOM 783 C CA . ASN A 1 99 ? 6.576 9.585 4.663 1.00 88.12 99 ASN A CA 1
ATOM 784 C C . ASN A 1 99 ? 5.590 8.641 3.960 1.00 88.12 99 ASN A C 1
ATOM 786 O O . ASN A 1 99 ? 5.961 7.988 2.987 1.00 88.12 99 ASN A O 1
ATOM 790 N N . ALA A 1 100 ? 4.315 8.645 4.363 1.00 90.88 100 ALA A N 1
ATOM 791 C CA . ALA A 1 100 ? 3.215 7.983 3.661 1.00 90.88 100 ALA A CA 1
ATOM 792 C C . ALA A 1 100 ? 2.771 8.767 2.402 1.00 90.88 100 ALA A C 1
ATOM 794 O O . ALA A 1 100 ? 1.583 8.958 2.149 1.00 90.88 100 ALA A O 1
ATOM 795 N N . SER A 1 101 ? 3.726 9.262 1.608 1.00 92.56 101 SER A N 1
ATOM 796 C CA . SER A 1 101 ? 3.482 10.110 0.436 1.00 92.56 101 SER A CA 1
ATOM 797 C C . SER A 1 101 ? 3.810 9.381 -0.862 1.00 92.56 101 SER A C 1
ATOM 799 O O . SER A 1 101 ? 4.928 8.902 -1.052 1.00 92.56 101 SER A O 1
ATOM 801 N N . PHE A 1 102 ? 2.865 9.371 -1.809 1.00 91.69 102 PHE A N 1
ATOM 802 C CA . PHE A 1 102 ? 3.095 8.823 -3.151 1.00 91.69 102 PHE A CA 1
ATOM 803 C C . PHE A 1 102 ? 4.228 9.524 -3.890 1.00 91.69 102 PHE A C 1
ATOM 805 O O . PHE A 1 102 ? 4.940 8.878 -4.655 1.00 91.69 102 PHE A O 1
ATOM 812 N N . GLU A 1 103 ? 4.383 10.832 -3.687 1.00 93.94 103 GLU A N 1
ATOM 813 C CA . GLU A 1 103 ? 5.447 11.599 -4.323 1.00 93.94 103 GLU A CA 1
ATOM 814 C C . GLU A 1 103 ? 6.802 11.164 -3.783 1.00 93.94 103 GLU A C 1
ATOM 816 O O . GLU A 1 103 ? 7.647 10.749 -4.570 1.00 93.94 103 GLU A O 1
ATOM 821 N N . LYS A 1 104 ? 6.985 11.158 -2.455 1.00 93.88 104 LYS A N 1
ATOM 822 C CA . LYS A 1 104 ? 8.259 10.750 -1.849 1.00 93.88 104 LYS A CA 1
ATOM 823 C C . LYS A 1 104 ? 8.598 9.287 -2.160 1.00 93.88 104 LYS A C 1
ATOM 825 O O . LYS A 1 104 ? 9.746 8.996 -2.488 1.00 93.88 104 LYS A O 1
ATOM 830 N N . TYR A 1 105 ? 7.601 8.398 -2.145 1.00 93.69 105 TYR A N 1
ATOM 831 C CA . TYR A 1 105 ? 7.755 6.992 -2.525 1.00 93.69 105 TYR A CA 1
ATOM 832 C C . TYR A 1 105 ? 8.231 6.852 -3.984 1.00 93.69 105 TYR A C 1
ATOM 834 O O . TYR A 1 105 ? 9.228 6.185 -4.259 1.00 93.69 105 TYR A O 1
ATOM 842 N N . LYS A 1 106 ? 7.567 7.527 -4.936 1.00 93.62 106 LYS A N 1
ATOM 843 C CA . LYS A 1 106 ? 7.976 7.556 -6.355 1.00 93.62 106 LYS A CA 1
ATOM 844 C C . LYS A 1 106 ? 9.383 8.108 -6.531 1.00 93.62 106 LYS A C 1
ATOM 846 O O . LYS A 1 106 ? 10.182 7.550 -7.281 1.00 93.62 106 LYS A O 1
ATOM 851 N N . ASP A 1 107 ? 9.667 9.211 -5.854 1.00 94.56 107 ASP A N 1
ATOM 852 C CA . ASP A 1 107 ? 10.943 9.899 -5.939 1.00 94.56 107 ASP A CA 1
ATOM 853 C C . ASP A 1 107 ? 12.094 9.037 -5.434 1.00 94.56 107 ASP A C 1
ATOM 855 O O . ASP A 1 107 ? 13.163 9.047 -6.048 1.00 94.56 107 ASP A O 1
ATOM 859 N N . PHE A 1 108 ? 11.869 8.288 -4.352 1.00 93.44 108 PHE A N 1
ATOM 860 C CA . PHE A 1 108 ? 12.838 7.348 -3.814 1.00 93.44 108 PHE A CA 1
ATOM 861 C C . PHE A 1 108 ? 13.207 6.283 -4.848 1.00 93.44 108 PHE A C 1
ATOM 863 O O . PHE A 1 108 ? 14.368 6.218 -5.239 1.00 93.44 108 PHE A O 1
ATOM 870 N N . TYR A 1 109 ? 12.240 5.516 -5.362 1.00 91.50 109 TYR A N 1
ATOM 871 C CA . TYR A 1 109 ? 12.528 4.436 -6.317 1.00 91.50 109 TYR A CA 1
ATOM 872 C C . TYR A 1 109 ? 13.106 4.962 -7.640 1.00 91.50 109 TYR A C 1
ATOM 874 O O . TYR A 1 109 ? 14.054 4.393 -8.179 1.00 91.50 109 TYR A O 1
ATOM 882 N N . ARG A 1 110 ? 12.650 6.128 -8.116 1.00 91.88 110 ARG A N 1
ATOM 883 C CA . ARG A 1 110 ? 13.265 6.786 -9.280 1.00 91.88 110 ARG A CA 1
ATOM 884 C C . ARG A 1 110 ? 14.750 7.090 -9.049 1.00 91.88 110 ARG A C 1
ATOM 886 O O . ARG A 1 110 ? 15.554 6.909 -9.955 1.00 91.88 110 ARG A O 1
ATOM 893 N N . LYS A 1 111 ? 15.121 7.589 -7.865 1.00 91.12 111 LYS A N 1
ATOM 894 C CA . LYS A 1 111 ? 16.514 7.950 -7.533 1.00 91.12 111 LYS A CA 1
ATOM 895 C C . LYS A 1 111 ? 17.371 6.733 -7.176 1.00 91.12 111 LYS A C 1
ATOM 897 O O . LYS A 1 111 ? 18.570 6.761 -7.427 1.00 91.12 111 LYS A O 1
ATOM 902 N N . HIS A 1 112 ? 16.769 5.705 -6.585 1.00 87.00 112 HIS A N 1
ATOM 903 C CA . HIS A 1 112 ? 17.458 4.525 -6.071 1.00 87.00 112 HIS A CA 1
ATOM 904 C C . HIS A 1 112 ? 17.917 3.584 -7.193 1.00 87.00 112 HIS A C 1
ATOM 906 O O . HIS A 1 112 ? 19.071 3.167 -7.210 1.00 87.00 112 HIS A O 1
ATOM 912 N N . ASP A 1 113 ? 17.038 3.273 -8.148 1.00 85.62 113 ASP A N 1
ATOM 913 C CA . ASP A 1 113 ? 17.297 2.256 -9.183 1.00 85.62 113 ASP A CA 1
ATOM 914 C C . ASP A 1 113 ? 16.622 2.573 -10.531 1.00 85.62 113 ASP A C 1
ATOM 916 O O . ASP A 1 113 ? 16.464 1.703 -11.397 1.00 85.62 113 ASP A O 1
ATOM 920 N N . ASN A 1 114 ? 16.246 3.841 -10.735 1.00 88.50 114 ASN A N 1
ATOM 921 C CA . ASN A 1 114 ? 15.563 4.320 -11.937 1.00 88.50 114 ASN A CA 1
ATOM 922 C C . ASN A 1 114 ? 14.239 3.582 -12.217 1.00 88.50 114 ASN A C 1
ATOM 924 O O . ASN A 1 114 ? 13.793 3.501 -13.365 1.00 88.50 114 ASN A O 1
ATOM 928 N N . SER A 1 115 ? 13.605 3.035 -11.176 1.00 88.50 115 SER A N 1
ATOM 929 C CA . SER A 1 115 ? 12.289 2.419 -11.296 1.00 88.50 115 SER A CA 1
ATOM 930 C C . SER A 1 115 ? 11.192 3.461 -11.460 1.00 88.50 115 SER A C 1
ATOM 932 O O . SER A 1 115 ? 11.288 4.608 -11.018 1.00 88.50 115 SER A O 1
ATOM 934 N N . THR A 1 116 ? 10.090 3.026 -12.061 1.00 90.62 116 THR A N 1
ATOM 935 C CA . THR A 1 116 ? 8.824 3.772 -12.053 1.00 90.62 116 THR A CA 1
ATOM 936 C C . THR A 1 116 ? 7.842 3.106 -11.097 1.00 90.62 116 THR A C 1
ATOM 938 O O . THR A 1 116 ? 7.985 1.925 -10.803 1.00 90.62 116 THR A O 1
ATOM 941 N N . VAL A 1 117 ? 6.851 3.842 -10.592 1.00 91.50 117 VAL A N 1
ATOM 942 C CA . VAL A 1 117 ? 5.828 3.285 -9.691 1.00 91.50 117 VAL A CA 1
ATOM 943 C C . VAL A 1 117 ? 4.461 3.430 -10.336 1.00 91.50 117 VAL A C 1
ATOM 945 O O . VAL A 1 117 ? 3.998 4.548 -10.580 1.00 91.50 117 VAL A O 1
ATOM 948 N N . ASP A 1 118 ? 3.810 2.297 -10.571 1.00 92.25 118 ASP A N 1
ATOM 949 C CA . ASP A 1 118 ? 2.397 2.254 -10.920 1.00 92.25 118 ASP A CA 1
ATOM 950 C C . ASP A 1 118 ? 1.552 2.229 -9.648 1.00 92.25 118 ASP A C 1
ATOM 952 O O . ASP A 1 118 ? 1.912 1.591 -8.657 1.00 92.25 118 ASP A O 1
ATOM 956 N N . ILE A 1 119 ? 0.389 2.872 -9.704 1.00 92.31 119 ILE A N 1
ATOM 957 C CA . ILE A 1 119 ? -0.571 2.899 -8.604 1.00 92.31 119 ILE A CA 1
ATOM 958 C C . ILE A 1 119 ? -1.940 2.503 -9.147 1.00 92.31 119 ILE A C 1
ATOM 960 O O . ILE A 1 119 ? -2.365 2.998 -10.191 1.00 92.31 119 ILE A O 1
ATOM 964 N N . THR A 1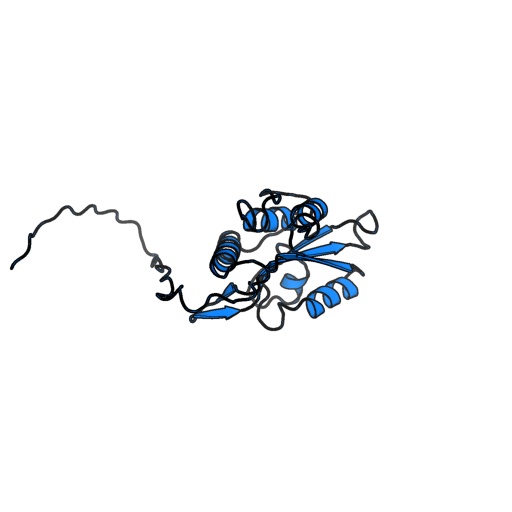 120 ? -2.631 1.622 -8.433 1.00 92.00 120 THR A N 1
ATOM 965 C CA . THR A 1 120 ? -4.052 1.343 -8.650 1.00 92.00 120 THR A CA 1
ATOM 966 C C . THR A 1 120 ? -4.795 1.483 -7.332 1.00 92.00 120 THR A C 1
ATOM 968 O O . THR A 1 120 ? -4.283 1.061 -6.298 1.00 92.00 120 THR A O 1
ATOM 971 N N . CYS A 1 121 ? -5.965 2.117 -7.357 1.00 91.50 121 CYS A N 1
ATOM 972 C CA . CYS A 1 121 ? -6.724 2.460 -6.160 1.00 91.50 121 CYS A CA 1
ATOM 973 C C . CYS A 1 121 ? -8.173 1.986 -6.278 1.00 91.50 121 CYS A C 1
ATOM 975 O O . CYS A 1 121 ? -8.806 2.145 -7.328 1.00 91.50 121 CYS A O 1
ATOM 977 N N . ASN A 1 122 ? -8.697 1.472 -5.169 1.00 90.12 122 ASN A N 1
ATOM 978 C CA . ASN A 1 122 ? -10.129 1.458 -4.908 1.00 90.12 122 ASN A CA 1
ATOM 979 C C . ASN A 1 122 ? -10.457 2.716 -4.089 1.00 90.12 122 ASN A C 1
ATOM 981 O O . ASN A 1 122 ? -9.815 2.926 -3.063 1.00 90.12 122 ASN A O 1
ATOM 985 N N . TYR A 1 123 ? -11.398 3.538 -4.559 1.00 88.25 123 TYR A N 1
ATOM 986 C CA . TYR A 1 123 ? -11.827 4.791 -3.912 1.00 88.25 123 TYR A CA 1
ATOM 987 C C . TYR A 1 123 ? -13.134 4.651 -3.114 1.00 88.25 123 TYR A C 1
ATOM 989 O O . TYR A 1 123 ? -13.718 5.642 -2.699 1.00 88.25 123 TYR A O 1
ATOM 997 N N . GLU A 1 124 ? -13.622 3.427 -2.937 1.00 88.06 124 GLU A N 1
ATOM 998 C CA . GLU A 1 124 ? -14.878 3.126 -2.251 1.00 88.06 124 GLU A CA 1
ATOM 999 C C . GLU A 1 124 ? -14.640 2.382 -0.928 1.00 88.06 124 GLU A C 1
ATOM 1001 O O . GLU A 1 124 ? -15.587 1.860 -0.337 1.00 88.06 124 GLU A O 1
ATOM 1006 N N . THR A 1 125 ? -13.393 2.286 -0.443 1.00 88.69 125 THR A N 1
ATOM 1007 C CA . THR A 1 125 ? -13.110 1.557 0.799 1.00 88.69 125 THR A CA 1
ATOM 1008 C C . THR A 1 125 ? -13.779 2.238 1.986 1.00 88.69 125 THR A C 1
ATOM 1010 O O . THR A 1 125 ? -13.797 3.457 2.126 1.00 88.69 125 THR A O 1
ATOM 1013 N N . THR A 1 126 ? -14.375 1.444 2.874 1.00 90.50 126 THR A N 1
ATOM 1014 C CA . THR A 1 126 ? -15.000 1.976 4.089 1.00 90.50 126 THR A CA 1
ATOM 1015 C C . THR A 1 126 ? -13.973 2.107 5.206 1.00 90.50 126 THR A C 1
ATOM 1017 O O . THR A 1 126 ? -12.972 1.392 5.234 1.00 90.50 126 THR A O 1
ATOM 1020 N N . ALA A 1 127 ? -14.255 2.957 6.198 1.00 89.19 127 ALA A N 1
ATOM 1021 C CA . ALA A 1 127 ? -13.417 3.059 7.395 1.00 89.19 127 ALA A CA 1
ATOM 1022 C C . ALA A 1 127 ? -13.232 1.698 8.092 1.00 89.19 127 ALA A C 1
ATOM 1024 O O . ALA A 1 127 ? -12.145 1.390 8.568 1.00 89.19 127 ALA A O 1
ATOM 1025 N N . GLU A 1 128 ? -14.273 0.859 8.120 1.00 88.62 128 GLU A N 1
ATOM 1026 C CA . GLU A 1 128 ? -14.184 -0.502 8.657 1.00 88.62 128 GLU A CA 1
ATOM 1027 C C . GLU A 1 128 ? -13.219 -1.384 7.858 1.00 88.62 128 GLU A C 1
ATOM 1029 O O . GLU A 1 128 ? -12.404 -2.097 8.446 1.00 88.62 128 GLU A O 1
ATOM 1034 N N . ALA A 1 129 ? -13.274 -1.313 6.527 1.00 91.56 129 ALA A N 1
ATOM 1035 C CA . ALA A 1 129 ? -12.372 -2.063 5.664 1.00 91.56 129 ALA A CA 1
ATOM 1036 C C . ALA A 1 129 ? -10.914 -1.648 5.879 1.00 91.56 129 ALA A C 1
ATOM 1038 O O . ALA A 1 129 ? -10.062 -2.509 6.080 1.00 91.56 129 ALA A O 1
ATOM 1039 N N . GLU A 1 130 ? -10.638 -0.345 5.920 1.00 93.19 130 GLU A N 1
ATOM 1040 C CA . GLU A 1 130 ? -9.284 0.179 6.119 1.00 93.19 130 GLU A CA 1
ATOM 1041 C C . GLU A 1 130 ? -8.719 -0.157 7.501 1.00 93.19 130 GLU A C 1
ATOM 1043 O O . GLU A 1 130 ? -7.565 -0.573 7.613 1.00 93.19 130 GLU A O 1
ATOM 1048 N N . MET A 1 131 ? -9.553 -0.110 8.546 1.00 91.38 131 MET A N 1
ATOM 1049 C CA . MET A 1 131 ? -9.174 -0.600 9.873 1.00 91.38 131 MET A CA 1
ATOM 1050 C C . MET A 1 131 ? -8.850 -2.098 9.860 1.00 91.38 131 MET A C 1
ATOM 1052 O O . MET A 1 131 ? -7.878 -2.519 10.488 1.00 91.38 131 MET A O 1
ATOM 1056 N N . ASN A 1 132 ? -9.630 -2.910 9.144 1.00 92.88 132 ASN A N 1
ATOM 1057 C CA . ASN A 1 132 ? -9.370 -4.343 9.019 1.00 92.88 132 ASN A CA 1
ATOM 1058 C C . ASN A 1 132 ? -8.085 -4.628 8.228 1.00 92.88 132 ASN A C 1
ATOM 1060 O O . ASN A 1 132 ? -7.313 -5.502 8.627 1.00 92.88 132 ASN A O 1
ATOM 1064 N N . PHE A 1 133 ? -7.812 -3.886 7.151 1.00 95.31 133 PHE A N 1
ATOM 1065 C CA . PHE A 1 133 ? -6.550 -3.994 6.415 1.00 95.31 133 PHE A CA 1
ATOM 1066 C C . PHE A 1 133 ? -5.371 -3.632 7.308 1.00 95.31 133 PHE A C 1
ATOM 1068 O O . PHE A 1 133 ? -4.415 -4.397 7.407 1.00 95.31 133 PHE A O 1
ATOM 1075 N N . TYR A 1 134 ? -5.466 -2.514 8.024 1.00 94.31 134 TYR A N 1
ATOM 1076 C CA . TYR A 1 134 ? -4.402 -2.082 8.915 1.00 94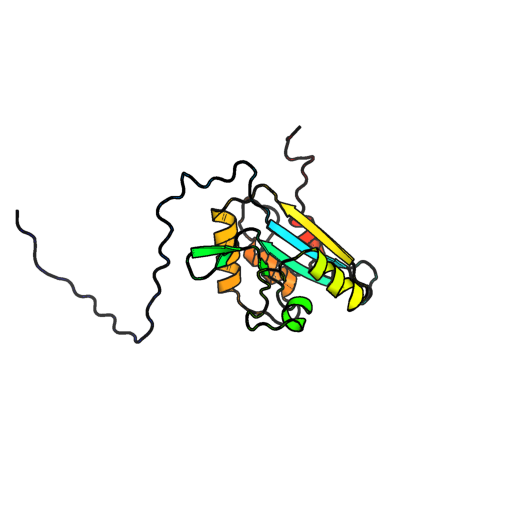.31 134 TYR A CA 1
ATOM 1077 C C . TYR A 1 134 ? -4.181 -3.063 10.073 1.00 94.31 134 TYR A C 1
ATOM 1079 O O . TYR A 1 134 ? -3.046 -3.383 10.413 1.00 94.31 134 TYR A O 1
ATOM 1087 N N . LYS A 1 135 ? -5.248 -3.642 10.635 1.00 92.31 135 LYS A N 1
ATOM 1088 C CA . LYS A 1 135 ? -5.123 -4.703 11.640 1.00 92.31 135 LYS A CA 1
ATOM 1089 C C . LYS A 1 135 ? -4.332 -5.900 11.103 1.00 92.31 135 LYS A C 1
ATOM 1091 O O . LYS A 1 135 ? -3.433 -6.378 11.788 1.00 92.31 135 LYS A O 1
ATOM 1096 N N . LYS A 1 136 ? -4.618 -6.351 9.878 1.00 94.56 136 LYS A N 1
ATOM 1097 C CA . LYS A 1 136 ? -3.853 -7.432 9.236 1.00 94.56 136 LYS A CA 1
ATOM 1098 C C . LYS A 1 136 ? -2.394 -7.034 8.983 1.00 94.56 136 LYS A C 1
ATOM 1100 O O . LYS A 1 136 ? -1.516 -7.869 9.157 1.00 94.56 136 LYS A O 1
ATOM 1105 N N . VAL A 1 137 ? -2.121 -5.778 8.614 1.00 93.44 137 VAL A N 1
ATOM 1106 C CA . VAL A 1 137 ? -0.745 -5.250 8.513 1.00 93.44 137 VAL A CA 1
ATOM 1107 C C . VAL A 1 137 ? -0.017 -5.406 9.849 1.00 93.44 137 VAL A C 1
ATOM 1109 O O . VAL A 1 137 ? 1.073 -5.969 9.885 1.00 93.44 137 VAL A O 1
ATOM 1112 N N . MET A 1 138 ? -0.648 -5.003 10.953 1.00 91.06 138 MET A N 1
ATOM 1113 C CA . MET A 1 138 ? -0.073 -5.128 12.296 1.00 91.06 138 MET A CA 1
ATOM 1114 C C . MET A 1 138 ? 0.132 -6.588 12.727 1.00 91.06 138 MET A C 1
ATOM 1116 O O . MET A 1 138 ? 1.125 -6.899 13.379 1.00 91.06 138 MET A O 1
ATOM 1120 N N . GLU A 1 139 ? -0.784 -7.490 12.367 1.00 91.31 139 GLU A N 1
ATOM 1121 C CA . GLU A 1 139 ? -0.650 -8.931 12.631 1.00 91.31 139 GLU A CA 1
ATOM 1122 C C . GLU A 1 139 ? 0.485 -9.567 11.818 1.00 91.31 139 GLU A C 1
ATOM 1124 O O . GLU A 1 139 ? 1.169 -10.471 12.300 1.00 91.31 139 GLU A O 1
ATOM 1129 N N . LEU A 1 140 ? 0.692 -9.105 10.582 1.00 90.25 140 LEU A N 1
ATOM 1130 C CA . LEU A 1 140 ? 1.756 -9.602 9.719 1.00 90.25 140 LEU A CA 1
ATOM 1131 C C . LEU A 1 140 ? 3.121 -9.019 10.091 1.00 90.25 140 LEU A C 1
ATOM 1133 O O . LEU A 1 140 ? 4.105 -9.743 9.942 1.00 90.25 140 LEU A O 1
ATOM 1137 N N . GLY A 1 141 ? 3.183 -7.775 10.568 1.00 87.75 141 GLY A N 1
ATOM 1138 C CA . GLY A 1 141 ? 4.416 -7.098 10.966 1.00 87.75 141 GLY A CA 1
ATOM 1139 C C . GLY A 1 141 ? 5.438 -6.978 9.834 1.00 87.75 141 GLY A C 1
ATOM 1140 O O . GLY A 1 141 ? 5.092 -7.006 8.650 1.00 87.75 141 GLY A O 1
ATOM 1141 N N . ASP A 1 142 ? 6.709 -6.866 10.205 1.00 83.12 142 ASP A N 1
ATOM 1142 C CA . ASP A 1 142 ? 7.805 -6.690 9.252 1.00 83.12 142 ASP A CA 1
ATOM 1143 C C . ASP A 1 142 ? 8.123 -7.978 8.497 1.00 83.12 142 ASP A C 1
ATOM 1145 O O . ASP A 1 142 ? 8.061 -9.094 9.027 1.00 83.12 142 ASP A O 1
ATOM 1149 N N . ARG A 1 143 ? 8.498 -7.826 7.230 1.00 85.25 143 ARG A N 1
ATOM 1150 C CA . ARG A 1 143 ? 8.799 -8.926 6.323 1.00 85.25 143 ARG A CA 1
ATOM 1151 C C . ARG A 1 143 ? 10.160 -8.738 5.679 1.00 85.25 143 ARG A C 1
ATOM 1153 O O . ARG A 1 143 ? 10.669 -7.634 5.498 1.00 85.25 143 ARG A O 1
ATOM 1160 N N . SER A 1 144 ? 10.772 -9.859 5.317 1.00 74.94 144 SER A N 1
ATOM 1161 C CA . SER A 1 144 ? 12.032 -9.891 4.583 1.00 74.94 144 SER A CA 1
ATOM 1162 C C . SER A 1 144 ? 11.976 -10.873 3.416 1.00 74.94 144 SER A C 1
ATOM 1164 O O . SER A 1 144 ? 11.178 -11.812 3.398 1.00 74.94 144 SER A O 1
ATOM 1166 N N . GLY A 1 145 ? 12.838 -10.644 2.423 1.00 71.50 145 GLY A N 1
ATOM 1167 C CA . GLY A 1 145 ? 12.915 -11.475 1.225 1.00 71.50 145 GLY A CA 1
ATOM 1168 C C . GLY A 1 145 ? 11.798 -11.188 0.208 1.00 71.50 145 GLY A C 1
ATOM 1169 O O . GLY A 1 145 ? 11.241 -10.094 0.192 1.00 71.50 145 GLY A O 1
ATOM 1170 N N . PRO A 1 146 ? 11.466 -12.149 -0.672 1.00 68.88 146 PRO A N 1
ATOM 1171 C CA . PRO A 1 146 ? 10.538 -11.956 -1.793 1.00 68.88 146 PRO A CA 1
ATOM 1172 C C . PRO A 1 146 ? 9.052 -11.992 -1.374 1.00 68.88 146 PRO A C 1
ATOM 1174 O O . PRO A 1 146 ? 8.199 -12.479 -2.111 1.00 68.88 146 PRO A O 1
ATOM 1177 N N . ALA A 1 147 ? 8.724 -11.529 -0.167 1.00 80.62 147 ALA A N 1
ATOM 1178 C CA . ALA A 1 147 ? 7.398 -11.678 0.432 1.00 80.62 147 ALA A CA 1
ATOM 1179 C C . ALA A 1 147 ? 6.456 -10.484 0.183 1.00 80.62 147 ALA A C 1
ATOM 1181 O O . ALA A 1 147 ? 5.358 -10.457 0.732 1.00 80.62 147 ALA A O 1
ATOM 1182 N N . CYS A 1 148 ? 6.849 -9.488 -0.613 1.00 89.56 148 CYS A N 1
ATOM 1183 C CA . CYS A 1 148 ? 6.121 -8.222 -0.722 1.00 89.56 148 CYS A CA 1
ATOM 1184 C C . CYS A 1 148 ? 4.676 -8.396 -1.229 1.00 89.56 148 CYS A C 1
ATOM 1186 O O . CYS A 1 148 ? 3.715 -8.125 -0.505 1.00 89.56 148 CYS A O 1
ATOM 1188 N N . ALA A 1 149 ? 4.497 -8.949 -2.431 1.00 91.06 149 ALA A N 1
ATOM 1189 C CA . ALA A 1 149 ? 3.174 -9.146 -3.025 1.00 91.06 149 ALA A CA 1
ATOM 1190 C C . ALA A 1 149 ? 2.328 -10.192 -2.284 1.00 91.06 149 ALA A C 1
ATOM 1192 O O . ALA A 1 149 ? 1.114 -10.018 -2.141 1.00 91.06 149 ALA A O 1
ATOM 1193 N N . SER A 1 150 ? 2.946 -11.258 -1.766 1.00 92.81 150 SER A N 1
ATOM 1194 C CA . SER A 1 150 ? 2.219 -12.291 -1.020 1.00 92.81 150 SER A CA 1
ATOM 1195 C C . SER A 1 150 ? 1.677 -11.742 0.299 1.00 92.81 150 SER A C 1
ATOM 1197 O O . SER A 1 150 ? 0.558 -12.066 0.693 1.00 92.81 150 SER A O 1
ATOM 1199 N N . THR A 1 151 ? 2.421 -10.844 0.941 1.00 93.62 151 THR A N 1
ATOM 1200 C CA . THR A 1 151 ? 1.990 -10.176 2.169 1.00 93.62 151 THR A CA 1
ATOM 1201 C C . THR A 1 151 ? 0.881 -9.164 1.885 1.00 93.62 151 THR A C 1
ATOM 1203 O O . THR A 1 151 ? -0.175 -9.241 2.509 1.00 93.62 151 THR A O 1
ATOM 1206 N N . VAL A 1 152 ? 1.052 -8.278 0.892 1.00 95.31 152 VAL A N 1
ATOM 1207 C CA . VAL A 1 152 ? 0.005 -7.309 0.509 1.00 95.31 152 VAL A CA 1
ATOM 1208 C C . VAL A 1 152 ? -1.285 -8.020 0.092 1.00 95.31 152 VAL A C 1
ATOM 1210 O O . VAL A 1 152 ? -2.369 -7.658 0.544 1.00 95.31 152 VAL A O 1
ATOM 1213 N N . SER A 1 153 ? -1.190 -9.070 -0.724 1.00 95.88 153 SER A N 1
ATOM 1214 C CA . SER A 1 153 ? -2.372 -9.838 -1.131 1.00 95.88 153 SER A CA 1
ATOM 1215 C C . SER A 1 153 ? -3.064 -10.522 0.047 1.00 95.88 153 SER A C 1
ATOM 1217 O O . SER A 1 153 ? -4.286 -10.569 0.069 1.00 95.88 153 SER A O 1
ATOM 1219 N N . THR A 1 154 ? -2.322 -10.985 1.056 1.00 95.56 154 THR A N 1
ATOM 1220 C CA . THR A 1 154 ? -2.898 -11.561 2.286 1.00 95.56 154 THR A CA 1
ATOM 1221 C C . THR A 1 154 ? -3.667 -10.516 3.103 1.00 95.56 154 THR A C 1
ATOM 1223 O O . THR A 1 154 ? -4.726 -10.817 3.660 1.00 95.56 154 THR A O 1
ATOM 1226 N N . VAL A 1 155 ? -3.190 -9.265 3.140 1.00 96.19 155 VAL A N 1
ATOM 1227 C CA . VAL A 1 155 ? -3.932 -8.159 3.770 1.00 96.19 155 VAL A CA 1
ATOM 1228 C C . VAL A 1 155 ? -5.283 -7.955 3.075 1.00 96.19 155 VAL A C 1
ATOM 1230 O O . VAL A 1 155 ? -6.319 -7.837 3.733 1.00 96.19 155 VAL A O 1
ATOM 1233 N N . LEU A 1 156 ? -5.294 -7.971 1.746 1.00 96.06 156 LEU A N 1
ATOM 1234 C CA . LEU A 1 156 ? -6.491 -7.691 0.949 1.00 96.06 156 LEU A CA 1
ATOM 1235 C C . LEU A 1 156 ? -7.411 -8.901 0.743 1.00 96.06 156 LEU A C 1
ATOM 1237 O O . LEU A 1 156 ? -8.558 -8.726 0.335 1.00 96.06 156 LEU A O 1
ATOM 1241 N N . ASP A 1 157 ? -6.937 -10.108 1.045 1.00 95.12 157 ASP A N 1
ATOM 1242 C CA . ASP A 1 157 ? -7.664 -11.354 0.812 1.00 95.12 157 ASP A CA 1
ATOM 1243 C C . ASP A 1 157 ? -9.036 -11.374 1.503 1.00 95.12 157 ASP A C 1
ATOM 1245 O O . ASP A 1 157 ? -9.187 -10.949 2.660 1.00 95.12 157 ASP A O 1
ATOM 1249 N N . GLY A 1 158 ? -10.039 -11.858 0.767 1.00 90.50 158 GLY A N 1
ATOM 1250 C CA . GLY A 1 158 ? -11.436 -11.920 1.204 1.00 90.50 158 GLY A CA 1
ATOM 1251 C C . GLY A 1 158 ? -12.166 -10.571 1.252 1.00 90.50 158 GLY A C 1
ATOM 1252 O O . GLY A 1 158 ? -13.319 -10.522 1.679 1.00 90.50 158 GLY A O 1
ATOM 1253 N N . SER A 1 159 ? -11.529 -9.476 0.830 1.00 92.19 159 SER A N 1
ATOM 1254 C CA . SER A 1 159 ? -12.157 -8.155 0.798 1.00 92.19 159 SER A CA 1
ATOM 1255 C C . SER A 1 159 ? -13.143 -8.009 -0.368 1.00 92.19 159 SER A C 1
ATOM 1257 O O . SER A 1 159 ? -12.761 -8.266 -1.514 1.00 92.19 159 SER A O 1
ATOM 1259 N N . PRO A 1 160 ? -14.366 -7.486 -0.144 1.00 90.50 160 PRO A N 1
ATOM 1260 C CA . PRO A 1 160 ? -15.284 -7.170 -1.240 1.00 90.50 160 PRO A CA 1
ATOM 1261 C C . PRO A 1 160 ? -14.763 -6.035 -2.138 1.00 90.50 160 PRO A C 1
ATOM 1263 O O . PRO A 1 160 ? -15.173 -5.934 -3.290 1.00 90.50 160 PRO A O 1
ATOM 1266 N N . PHE A 1 161 ? -13.831 -5.215 -1.639 1.00 90.62 161 PHE A N 1
ATOM 1267 C CA . PHE A 1 161 ? -13.202 -4.116 -2.381 1.00 90.62 161 PHE A CA 1
ATOM 1268 C C . PHE A 1 161 ? -12.121 -4.598 -3.353 1.00 90.62 161 PHE A C 1
ATOM 1270 O O . PHE A 1 161 ? -11.782 -3.895 -4.302 1.00 90.62 161 PHE A O 1
ATOM 1277 N N . PHE A 1 162 ? -11.589 -5.802 -3.136 1.00 93.06 162 PHE A N 1
ATOM 1278 C CA . PHE A 1 162 ? -10.558 -6.411 -3.973 1.00 93.06 162 PHE A CA 1
ATOM 1279 C C . PHE A 1 162 ? -10.920 -7.871 -4.284 1.00 93.06 162 PHE A C 1
ATOM 1281 O O . PHE A 1 162 ? -10.156 -8.781 -3.968 1.00 93.06 162 PHE A O 1
ATOM 1288 N N . PRO A 1 163 ? -12.072 -8.128 -4.934 1.00 92.00 163 PRO A N 1
ATOM 1289 C CA . PRO A 1 163 ? -12.674 -9.463 -5.003 1.00 92.00 163 PRO A CA 1
ATOM 1290 C C . PRO A 1 163 ? -11.867 -10.472 -5.829 1.00 92.00 163 PRO A C 1
ATOM 1292 O O . PRO A 1 163 ? -12.132 -11.670 -5.777 1.00 92.00 163 PRO A O 1
ATOM 1295 N N . ARG A 1 164 ? -10.906 -9.998 -6.630 1.00 93.62 164 ARG A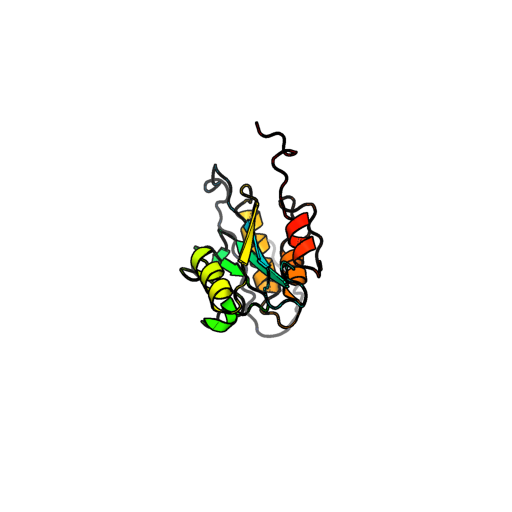 N 1
ATOM 1296 C CA . ARG A 1 164 ? -10.024 -10.848 -7.441 1.00 93.62 164 ARG A CA 1
ATOM 1297 C C . ARG A 1 164 ? -8.664 -11.082 -6.791 1.00 93.62 164 ARG A C 1
ATOM 1299 O O . ARG A 1 164 ? -7.914 -11.927 -7.270 1.00 93.62 164 ARG A O 1
ATOM 1306 N N . VAL A 1 165 ? -8.327 -10.337 -5.738 1.00 93.75 165 VAL A N 1
ATOM 1307 C CA . VAL A 1 165 ? -7.060 -10.524 -5.033 1.00 93.75 165 VAL A CA 1
ATOM 1308 C C . VAL A 1 165 ? -7.169 -11.781 -4.183 1.00 93.75 165 VAL A C 1
ATOM 1310 O O . VAL A 1 165 ? -8.064 -11.898 -3.355 1.00 93.75 165 VAL A O 1
ATOM 1313 N N . THR A 1 166 ? -6.252 -12.719 -4.410 1.00 93.88 166 THR A N 1
ATOM 1314 C CA . THR A 1 166 ? -6.136 -13.954 -3.626 1.00 93.88 166 THR A CA 1
ATOM 1315 C C . THR A 1 166 ? -4.904 -13.872 -2.735 1.00 93.88 166 THR A C 1
ATOM 1317 O O . THR A 1 166 ? -3.812 -13.544 -3.215 1.00 93.88 166 THR A O 1
ATOM 1320 N N . GLY A 1 167 ? -5.063 -14.184 -1.450 1.00 92.88 167 GLY A N 1
ATOM 1321 C CA . GLY A 1 167 ? -3.966 -14.230 -0.485 1.00 92.88 167 GLY A CA 1
ATOM 1322 C C . GLY A 1 167 ? -2.804 -15.114 -0.949 1.00 92.88 167 GLY A C 1
ATOM 1323 O O . GLY A 1 167 ? -2.999 -16.170 -1.549 1.00 92.88 167 GLY A O 1
ATOM 1324 N N . GLY A 1 168 ? -1.570 -14.672 -0.694 1.00 91.00 168 GLY A N 1
ATOM 1325 C CA . GLY A 1 168 ? -0.363 -15.399 -1.099 1.00 91.00 168 GLY A CA 1
ATOM 1326 C C . GLY A 1 168 ? 0.054 -15.204 -2.562 1.00 91.00 168 GLY A C 1
ATOM 1327 O O . GLY A 1 168 ? 0.955 -15.898 -3.034 1.00 91.00 168 GLY A O 1
ATOM 1328 N N . THR A 1 169 ? -0.539 -14.247 -3.284 1.00 91.44 169 THR A N 1
ATOM 1329 C CA . THR A 1 169 ? -0.129 -13.902 -4.654 1.00 91.44 169 THR A CA 1
ATOM 1330 C C . THR A 1 169 ? 1.335 -13.467 -4.684 1.00 91.44 169 THR A C 1
ATOM 1332 O O . THR A 1 169 ? 1.684 -12.390 -4.215 1.00 91.44 169 THR A O 1
ATOM 1335 N N . PHE A 1 170 ? 2.202 -14.299 -5.259 1.00 88.56 170 PHE A N 1
ATOM 1336 C CA . PHE A 1 170 ? 3.652 -14.097 -5.203 1.00 88.56 170 PHE A CA 1
ATOM 1337 C C . PHE A 1 170 ? 4.170 -13.006 -6.151 1.00 88.56 170 PHE A C 1
ATOM 1339 O O . PHE A 1 170 ? 5.139 -12.323 -5.841 1.00 88.56 170 PHE A O 1
ATOM 1346 N N . PHE A 1 171 ? 3.535 -12.830 -7.312 1.00 89.56 171 PHE A N 1
ATOM 1347 C CA . PHE A 1 171 ? 4.019 -11.905 -8.337 1.00 89.56 171 PHE A CA 1
ATOM 1348 C C . PHE A 1 171 ? 3.342 -10.530 -8.222 1.00 89.56 171 PHE A C 1
ATOM 1350 O O . PHE A 1 171 ? 2.122 -10.456 -8.415 1.00 89.56 171 PHE A O 1
ATOM 1357 N N . PRO A 1 172 ? 4.103 -9.431 -8.025 1.00 89.50 172 PRO A N 1
ATOM 1358 C CA . PRO A 1 172 ? 3.557 -8.072 -7.951 1.00 89.50 172 PRO A CA 1
ATOM 1359 C C . PRO A 1 172 ? 2.681 -7.693 -9.149 1.00 89.50 172 PRO A C 1
ATOM 1361 O O . PRO A 1 172 ? 1.651 -7.043 -8.997 1.00 89.50 172 PRO A O 1
ATOM 1364 N N . GLY A 1 173 ? 3.040 -8.148 -10.354 1.00 87.88 173 GLY A N 1
ATOM 1365 C CA . GLY A 1 173 ? 2.244 -7.893 -11.555 1.00 87.88 173 GLY A CA 1
ATOM 1366 C C . GLY A 1 173 ? 0.863 -8.554 -11.557 1.00 87.88 173 GLY A C 1
ATOM 1367 O O . GLY A 1 173 ? -0.086 -7.944 -12.049 1.00 87.88 173 GLY A O 1
ATOM 1368 N N . ASN A 1 174 ? 0.732 -9.755 -10.984 1.00 91.25 174 ASN A N 1
ATOM 1369 C CA . ASN A 1 174 ? -0.567 -10.419 -10.843 1.00 91.25 174 ASN A CA 1
ATOM 1370 C C . ASN A 1 174 ? -1.420 -9.698 -9.804 1.00 91.25 174 ASN A C 1
ATOM 1372 O O . ASN A 1 174 ? -2.560 -9.360 -10.099 1.00 91.25 174 ASN A O 1
ATOM 1376 N N . LEU A 1 175 ? -0.831 -9.367 -8.650 1.00 92.31 175 LEU A N 1
ATOM 1377 C CA . LEU A 1 175 ? -1.500 -8.574 -7.621 1.00 92.31 175 LEU A CA 1
ATOM 1378 C C . LEU A 1 175 ? -2.026 -7.250 -8.196 1.00 92.31 175 LEU A C 1
ATOM 1380 O O . LEU A 1 175 ? -3.198 -6.932 -8.026 1.00 92.31 175 LEU A O 1
ATOM 1384 N N . PHE A 1 176 ? -1.190 -6.511 -8.929 1.00 92.19 176 PHE A N 1
ATOM 1385 C CA . PHE A 1 176 ? -1.586 -5.244 -9.544 1.00 92.19 176 PHE A CA 1
ATOM 1386 C C . PHE A 1 176 ? -2.740 -5.405 -10.541 1.00 92.19 176 PHE A C 1
ATOM 1388 O O . PHE A 1 176 ? -3.674 -4.607 -10.548 1.00 92.19 176 PHE A O 1
ATOM 1395 N N . ARG A 1 177 ? -2.697 -6.444 -11.384 1.00 91.50 177 ARG A N 1
ATOM 1396 C CA . ARG A 1 177 ? -3.773 -6.751 -12.337 1.00 91.50 177 ARG A CA 1
ATOM 1397 C C . ARG A 1 177 ? -5.078 -7.079 -11.616 1.00 91.50 177 ARG A C 1
ATOM 1399 O O . ARG A 1 177 ? -6.128 -6.573 -12.005 1.00 91.50 177 ARG A O 1
ATOM 1406 N N . ASP A 1 178 ? -5.009 -7.949 -10.616 1.00 92.06 178 ASP A N 1
ATOM 1407 C CA . ASP A 1 178 ? -6.187 -8.491 -9.942 1.00 92.06 178 ASP A CA 1
ATOM 1408 C C . ASP A 1 178 ? -6.857 -7.419 -9.082 1.00 92.06 178 ASP A C 1
ATOM 1410 O O . ASP A 1 178 ? -8.085 -7.302 -9.074 1.00 92.06 178 ASP A O 1
ATOM 1414 N N . ALA A 1 179 ? -6.051 -6.564 -8.458 1.00 89.56 179 ALA A N 1
ATOM 1415 C CA . ALA A 1 179 ? -6.543 -5.434 -7.698 1.00 89.56 179 ALA A CA 1
ATOM 1416 C C . ALA A 1 179 ? -7.008 -4.245 -8.537 1.00 89.56 179 ALA A C 1
ATOM 1418 O O . ALA A 1 179 ? -7.763 -3.417 -8.033 1.00 89.56 179 ALA A O 1
ATOM 1419 N N . GLY A 1 180 ? -6.572 -4.149 -9.795 1.00 83.50 180 GLY A N 1
ATOM 1420 C CA . GLY A 1 180 ? -7.072 -3.130 -10.704 1.00 83.50 180 GLY A CA 1
ATOM 1421 C C . GLY A 1 180 ? -8.592 -3.201 -10.779 1.00 83.50 180 GLY A C 1
ATOM 1422 O O . GLY A 1 180 ? -9.147 -4.259 -11.067 1.00 83.50 180 GLY A O 1
ATOM 1423 N N . ILE A 1 181 ? -9.279 -2.096 -10.512 1.00 66.44 181 ILE A N 1
ATOM 1424 C CA . ILE A 1 181 ? -10.736 -2.040 -10.623 1.00 66.44 181 ILE A CA 1
ATOM 1425 C C . ILE A 1 181 ? -11.090 -1.537 -12.011 1.00 66.44 181 ILE A C 1
ATOM 1427 O O . ILE A 1 181 ? -10.699 -0.447 -12.424 1.00 66.44 181 ILE A O 1
ATOM 1431 N N . ASP A 1 182 ? -11.801 -2.375 -12.759 1.00 54.16 182 ASP A N 1
ATOM 1432 C CA . ASP A 1 182 ? -12.320 -2.015 -14.068 1.00 54.16 182 ASP A CA 1
ATOM 1433 C C . ASP A 1 182 ? -13.601 -1.191 -13.884 1.00 54.16 182 ASP A C 1
ATOM 1435 O O . ASP A 1 182 ? -14.712 -1.724 -13.908 1.00 54.16 182 ASP A O 1
ATOM 1439 N N . TYR A 1 183 ? -13.448 0.122 -13.688 1.00 48.44 183 TYR A N 1
ATOM 1440 C CA . TYR A 1 183 ? -14.580 1.047 -13.571 1.00 48.44 183 TYR A CA 1
ATOM 1441 C C . TYR A 1 183 ? -15.473 1.053 -14.830 1.00 48.44 183 TYR A C 1
ATOM 1443 O O . TYR A 1 183 ? -16.628 1.459 -14.750 1.00 48.44 183 TYR A O 1
ATOM 1451 N N . SER A 1 184 ? -15.008 0.521 -15.972 1.00 35.62 184 SER A N 1
ATOM 1452 C CA . SER A 1 184 ? -15.841 0.359 -17.175 1.00 35.62 184 SER A CA 1
ATOM 1453 C C . SER A 1 184 ? -16.857 -0.790 -17.071 1.00 35.62 184 SER A C 1
ATOM 1455 O O . SER A 1 184 ? -17.847 -0.810 -17.801 1.00 35.62 184 SER A O 1
ATOM 1457 N N . LYS A 1 185 ? -16.659 -1.721 -16.128 1.00 41.59 185 LYS A N 1
ATOM 1458 C CA . LYS A 1 185 ? -17.592 -2.819 -15.816 1.00 41.59 185 LYS A CA 1
ATOM 1459 C C . LYS A 1 185 ? -18.414 -2.582 -14.551 1.00 41.59 185 LYS A C 1
ATOM 1461 O O . LYS A 1 185 ? -19.363 -3.324 -14.316 1.00 41.59 185 LYS A O 1
ATOM 1466 N N . ALA A 1 186 ? -18.081 -1.557 -13.765 1.00 47.38 186 ALA A N 1
ATOM 1467 C CA . ALA A 1 186 ? -18.765 -1.221 -12.516 1.00 47.38 186 ALA A CA 1
ATOM 1468 C C . ALA A 1 186 ? -20.106 -0.486 -12.713 1.00 47.38 186 ALA A C 1
ATOM 1470 O O . ALA A 1 186 ? -20.801 -0.211 -11.744 1.00 47.38 186 ALA A O 1
ATOM 1471 N N . GLY A 1 187 ? -20.513 -0.190 -13.954 1.00 37.75 187 GLY A N 1
ATOM 1472 C CA . GLY A 1 187 ? -21.846 0.354 -14.232 1.00 37.75 187 GLY A CA 1
ATOM 1473 C C . GLY A 1 187 ? -22.097 1.765 -13.689 1.00 37.75 187 GLY A C 1
ATOM 1474 O O . GLY A 1 187 ? -23.254 2.163 -13.585 1.00 37.75 187 GLY A O 1
ATOM 1475 N N . VAL A 1 188 ? -21.050 2.530 -13.378 1.00 37.03 188 VAL A N 1
ATOM 1476 C CA . VA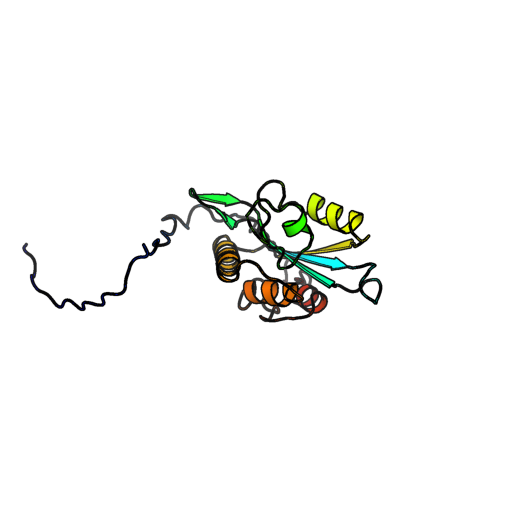L A 1 188 ? -21.174 3.935 -12.976 1.00 37.03 188 VAL A CA 1
ATOM 1477 C C . VAL A 1 188 ? -20.933 4.807 -14.209 1.00 37.03 188 VAL A C 1
ATOM 1479 O O . VAL A 1 188 ? -19.810 4.911 -14.702 1.00 37.03 188 VAL A O 1
ATOM 1482 N N . LYS A 1 189 ? -22.030 5.343 -14.754 1.00 33.41 189 LYS A N 1
ATOM 1483 C CA . LYS A 1 189 ? -22.041 6.438 -15.732 1.00 33.41 189 LYS A CA 1
ATOM 1484 C C . LYS A 1 189 ? -22.045 7.777 -15.013 1.00 33.41 189 LYS A C 1
ATOM 1486 O O . LYS A 1 189 ? -22.735 7.856 -13.974 1.00 33.41 189 LYS A O 1
#

Secondary structure (DSSP, 8-state):
-------------------------S--SS---TT-EEEEEEEEE-SSSSSTT-EEEEEEEEEEEE-TTS-EEEEEE-TT-HHHHHH--SSTTEE-GGGS-HHHHHHHHHHHHS-EEEEEEEEEE-HHHHHHHHHHHHHH----SS-HHHHHHHHHTT-TTSTT--TT---HHHHHHHH---TTTTT--

Sequence (189 aa):
MIRYRDGISLRIRLGCGEAKRYRYPLDPINNIDPMGLKTCILVTKGSMSLLPGFRDHASLFIERAYIENGQYESVIYDPSGSYARSIDIGNGDQLFHENASFEKYKDFYRKHDNSTVDITCNYETTAEAEMNFYKKVMELGDRSGPACASTVSTVLDGSPFFPRVTGGTFFPGNLFRDAGIDYSKAGVK

Foldseek 3Di:
DDDDDDDDDPDDDDDDDPPPPPDDDPDPDPPWPPFAAKKKKKWKQFPPDPDGRFTQAIKIWQQFEQDPPRDTWIKIQGAQHPLCVVVPPVQASIDTDPSSDPVNVQVCCCVPGNIGMDMAMQRHHTNVLSHQLNVLCVVVGHHHDQCGLLSNLLSCDPPPLQPQRHHRPRGSVSSNVSNHDPVVPVPDD